Protein AF-A0A957LZ26-F1 (afdb_monomer_lite)

Structure (mmCIF, N/CA/C/O backbone):
data_AF-A0A957LZ26-F1
#
_entry.id   AF-A0A957LZ26-F1
#
loop_
_atom_site.group_PDB
_atom_site.id
_atom_site.type_symbol
_atom_site.label_atom_id
_atom_site.label_alt_id
_atom_site.label_comp_id
_atom_site.label_asym_id
_atom_site.label_entity_id
_atom_site.label_seq_id
_atom_site.pdbx_PDB_ins_code
_atom_site.Cartn_x
_atom_site.Cartn_y
_atom_site.Cartn_z
_atom_site.occupancy
_atom_site.B_iso_or_equiv
_atom_site.auth_seq_id
_atom_site.auth_comp_id
_atom_site.auth_asym_id
_atom_site.auth_atom_id
_atom_site.pdbx_PDB_model_num
ATOM 1 N N . MET A 1 1 ? 25.652 -15.491 -25.123 1.00 85.62 1 MET A N 1
ATOM 2 C CA . MET A 1 1 ? 26.045 -14.225 -25.764 1.00 85.62 1 MET A CA 1
ATOM 3 C C . MET A 1 1 ? 25.690 -13.088 -24.834 1.00 85.62 1 MET A C 1
ATOM 5 O O . MET A 1 1 ? 24.647 -13.139 -24.184 1.00 85.62 1 MET A O 1
ATOM 9 N N . ASN A 1 2 ? 26.565 -12.102 -24.743 1.00 88.50 2 ASN A N 1
ATOM 10 C CA . ASN A 1 2 ? 26.377 -10.947 -23.886 1.00 88.50 2 ASN A CA 1
ATOM 11 C C . ASN A 1 2 ? 25.848 -9.718 -24.652 1.00 88.50 2 ASN A C 1
ATOM 13 O O . ASN A 1 2 ? 25.716 -9.764 -25.874 1.00 88.50 2 AS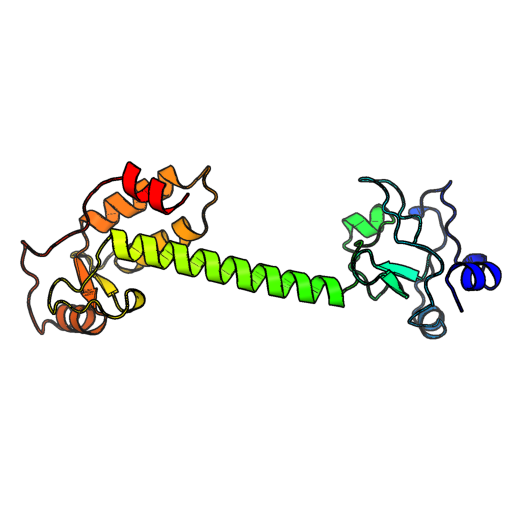N A O 1
ATOM 17 N N . LEU A 1 3 ? 25.498 -8.637 -23.946 1.00 85.69 3 LEU A N 1
ATOM 18 C CA . LEU A 1 3 ? 24.873 -7.463 -24.576 1.00 85.69 3 LEU A CA 1
ATOM 19 C C . LEU A 1 3 ? 25.764 -6.811 -25.649 1.00 85.69 3 LEU A C 1
ATOM 21 O O . LEU A 1 3 ? 25.259 -6.402 -26.690 1.00 85.69 3 LEU A O 1
ATOM 25 N N . ASP A 1 4 ? 27.077 -6.761 -25.429 1.00 86.56 4 ASP A N 1
ATOM 26 C CA . ASP A 1 4 ? 28.019 -6.118 -26.351 1.00 86.56 4 ASP A CA 1
ATOM 27 C C . ASP A 1 4 ? 28.290 -6.990 -27.587 1.00 86.56 4 ASP A C 1
ATOM 29 O O . ASP A 1 4 ? 28.345 -6.501 -28.714 1.00 86.56 4 ASP A O 1
ATOM 33 N N . GLU A 1 5 ? 28.423 -8.306 -27.406 1.00 89.12 5 GLU A N 1
ATOM 34 C CA . GLU A 1 5 ? 28.453 -9.289 -28.497 1.00 89.12 5 GLU A CA 1
ATOM 35 C C . GLU A 1 5 ? 27.186 -9.216 -29.349 1.00 89.12 5 GLU A C 1
ATOM 37 O O . GLU A 1 5 ? 27.273 -9.211 -30.575 1.00 89.12 5 GLU A O 1
ATOM 42 N N . PHE A 1 6 ? 26.027 -9.098 -28.701 1.00 89.62 6 PHE A N 1
ATOM 43 C CA . PHE A 1 6 ? 24.745 -8.978 -29.378 1.00 89.62 6 PHE A CA 1
ATOM 44 C C . PHE A 1 6 ? 24.668 -7.699 -30.214 1.00 89.62 6 PHE A C 1
ATOM 46 O O . PHE A 1 6 ? 24.280 -7.761 -31.374 1.00 89.62 6 PHE A O 1
ATOM 53 N N . ILE A 1 7 ? 25.107 -6.557 -29.674 1.00 87.62 7 ILE A N 1
ATOM 54 C CA . ILE A 1 7 ? 25.171 -5.291 -30.422 1.00 87.62 7 ILE A CA 1
ATOM 55 C C . ILE A 1 7 ? 26.136 -5.386 -31.611 1.00 87.62 7 ILE A C 1
ATOM 57 O O . ILE A 1 7 ? 25.845 -4.836 -32.668 1.00 87.62 7 ILE A O 1
ATOM 61 N N . ARG A 1 8 ? 27.272 -6.083 -31.476 1.00 88.75 8 ARG A N 1
ATOM 62 C CA . ARG A 1 8 ? 28.218 -6.265 -32.592 1.00 88.75 8 ARG A CA 1
ATOM 63 C C . ARG A 1 8 ? 27.629 -7.082 -33.740 1.00 88.75 8 ARG A C 1
ATOM 65 O O . ARG A 1 8 ? 27.913 -6.771 -34.891 1.00 88.75 8 ARG A O 1
ATOM 72 N N . LEU A 1 9 ? 26.840 -8.111 -33.433 1.00 88.38 9 LEU A N 1
ATOM 73 C CA . LEU A 1 9 ? 26.155 -8.928 -34.442 1.00 88.38 9 LEU A CA 1
ATOM 74 C C . LEU A 1 9 ? 24.908 -8.242 -35.012 1.00 88.38 9 LEU A C 1
ATOM 76 O O . LEU A 1 9 ? 24.557 -8.486 -36.162 1.00 88.38 9 LEU A O 1
ATOM 80 N N . HIS A 1 10 ? 24.276 -7.378 -34.217 1.00 86.94 10 HIS A N 1
ATOM 81 C CA . HIS A 1 10 ? 23.040 -6.674 -34.548 1.00 86.94 10 HIS A CA 1
ATOM 82 C C . HIS A 1 10 ? 23.183 -5.157 -34.342 1.00 86.94 10 HIS A C 1
ATOM 84 O O . HIS A 1 10 ? 22.553 -4.582 -33.440 1.00 86.94 10 HIS A O 1
ATOM 90 N N . PRO A 1 11 ? 24.023 -4.473 -35.141 1.00 86.88 11 PRO A N 1
ATOM 91 C CA . PRO A 1 11 ? 24.271 -3.038 -34.991 1.00 86.88 11 PRO A CA 1
ATOM 92 C C . PRO A 1 11 ? 22.999 -2.192 -35.164 1.00 86.88 11 PRO A C 1
ATOM 94 O O . PRO A 1 11 ? 22.876 -1.124 -34.565 1.00 86.88 11 PRO A O 1
ATOM 97 N N . GLU A 1 12 ? 22.005 -2.681 -35.904 1.00 84.12 12 GLU A N 1
ATOM 98 C CA . GLU A 1 12 ? 20.685 -2.065 -36.068 1.00 84.12 12 GLU A CA 1
ATOM 99 C C . GLU A 1 12 ? 19.860 -1.994 -34.768 1.00 84.12 12 GLU A C 1
ATOM 101 O O . GLU A 1 12 ? 18.891 -1.229 -34.683 1.00 84.12 12 GLU A O 1
ATOM 106 N N . LEU A 1 13 ? 20.232 -2.774 -33.745 1.00 85.81 13 LEU A N 1
ATOM 107 C CA . LEU A 1 13 ? 19.594 -2.806 -32.423 1.00 85.81 13 LEU A CA 1
ATOM 108 C C . LEU A 1 13 ? 20.263 -1.877 -31.407 1.00 85.81 13 LEU A C 1
ATOM 110 O O . LEU A 1 13 ? 19.716 -1.672 -30.314 1.00 85.81 13 LEU A O 1
ATOM 114 N N . ALA A 1 14 ? 21.417 -1.307 -31.753 1.00 84.88 14 ALA A N 1
ATOM 115 C CA . ALA A 1 14 ? 22.111 -0.341 -30.920 1.00 84.88 14 ALA A CA 1
ATOM 116 C C . ALA A 1 14 ? 21.268 0.931 -30.736 1.00 84.88 14 ALA A C 1
ATOM 118 O O . ALA A 1 14 ? 20.511 1.341 -31.622 1.00 84.88 14 ALA A O 1
ATOM 119 N N . PHE A 1 15 ? 21.407 1.574 -29.574 1.00 78.38 15 PHE A N 1
ATOM 120 C CA . PHE A 1 15 ? 20.891 2.927 -29.407 1.00 78.38 15 PHE A CA 1
ATOM 121 C C . PHE A 1 15 ? 21.898 3.950 -29.894 1.00 78.38 15 PHE A C 1
ATOM 123 O O . PHE A 1 15 ? 23.048 3.958 -29.462 1.00 78.38 15 PHE A O 1
ATOM 130 N N . ASP A 1 16 ? 21.416 4.877 -30.713 1.00 76.94 16 ASP A N 1
ATOM 131 C CA . ASP A 1 16 ? 22.088 6.153 -30.873 1.00 76.94 16 ASP A CA 1
ATOM 132 C C . ASP A 1 16 ? 21.724 7.038 -29.676 1.00 76.94 16 ASP A C 1
ATOM 134 O O . ASP A 1 16 ? 20.605 7.539 -29.573 1.00 76.94 16 ASP A O 1
ATOM 138 N N . PHE A 1 17 ? 22.649 7.202 -28.734 1.00 70.56 17 PHE A N 1
ATOM 139 C CA . PHE A 1 17 ? 22.437 8.066 -27.571 1.00 70.56 17 PHE A CA 1
ATOM 140 C C . PHE A 1 17 ? 22.576 9.564 -27.895 1.00 70.56 17 PHE A C 1
ATOM 142 O O . PHE A 1 17 ? 22.271 10.390 -27.034 1.00 70.56 17 PHE A O 1
ATOM 149 N N . SER A 1 18 ? 23.008 9.923 -29.110 1.00 72.00 18 SER A N 1
ATOM 150 C CA . SER A 1 18 ? 23.104 11.310 -29.581 1.00 72.00 18 SER A CA 1
ATOM 151 C C . SER A 1 18 ? 21.791 11.843 -30.175 1.00 72.00 18 SER A C 1
ATOM 153 O O . SER A 1 18 ? 21.604 13.057 -30.249 1.00 72.00 18 SER A O 1
ATOM 155 N N . ALA A 1 19 ? 20.840 10.959 -30.506 1.00 68.12 19 ALA A N 1
ATOM 156 C CA . ALA A 1 19 ? 19.527 11.306 -31.047 1.00 68.12 19 ALA A CA 1
ATOM 157 C C . ALA A 1 19 ? 18.372 10.773 -30.171 1.00 68.12 19 ALA A C 1
ATOM 159 O O . ALA A 1 19 ? 18.456 9.677 -29.610 1.00 68.12 19 ALA A O 1
ATOM 160 N N . PRO A 1 20 ? 17.229 11.478 -30.061 1.00 63.34 20 PRO A N 1
ATOM 161 C CA . PRO A 1 20 ? 16.079 10.962 -29.321 1.00 63.34 20 PRO A CA 1
ATOM 162 C C . PRO A 1 20 ? 15.530 9.685 -29.984 1.00 63.34 20 PRO A C 1
ATOM 164 O O . PRO A 1 20 ? 15.263 9.679 -31.180 1.00 63.34 20 PRO A O 1
ATOM 167 N N . ILE A 1 21 ? 15.261 8.609 -29.225 1.00 59.56 21 ILE A N 1
ATOM 168 C CA . ILE A 1 21 ? 14.692 7.356 -29.783 1.00 59.56 21 ILE A CA 1
ATOM 169 C C . ILE A 1 21 ? 13.281 7.516 -30.401 1.00 59.56 21 ILE A C 1
ATOM 171 O O . ILE A 1 21 ? 12.796 6.619 -31.082 1.00 59.56 21 ILE A O 1
ATOM 175 N N . SER A 1 22 ? 12.609 8.666 -30.258 1.00 59.12 22 SER A N 1
ATOM 176 C CA . SER A 1 22 ? 11.408 8.964 -31.064 1.00 59.12 22 SER A CA 1
ATOM 177 C C . SER A 1 22 ? 11.721 9.177 -32.549 1.00 59.12 22 SER A C 1
ATOM 179 O O . SER A 1 22 ? 10.849 8.960 -33.379 1.00 59.12 22 SER A O 1
ATOM 181 N N . ALA A 1 23 ? 12.946 9.594 -32.875 1.00 70.62 23 ALA A N 1
ATOM 182 C CA . ALA A 1 23 ? 13.444 9.761 -34.240 1.00 70.62 23 ALA A CA 1
ATOM 183 C C . ALA A 1 23 ? 14.159 8.502 -34.764 1.00 70.62 23 ALA A C 1
ATOM 185 O O . ALA A 1 23 ? 14.639 8.480 -35.892 1.00 70.62 23 ALA A O 1
ATOM 186 N N . GLN A 1 24 ? 14.250 7.456 -33.940 1.00 73.06 24 GLN A N 1
ATOM 187 C CA . GLN A 1 24 ? 14.948 6.222 -34.267 1.00 73.06 24 GLN A CA 1
ATOM 188 C C . GLN A 1 24 ? 13.943 5.135 -34.676 1.00 73.06 24 GLN A C 1
ATOM 190 O O . GLN A 1 24 ? 12.941 4.958 -33.977 1.00 73.06 24 GLN A O 1
ATOM 195 N N . PRO A 1 25 ? 14.191 4.378 -35.765 1.00 66.81 25 PRO A N 1
ATOM 196 C CA . PRO A 1 25 ? 13.315 3.286 -36.175 1.00 66.81 25 PRO A CA 1
ATOM 197 C C . PRO A 1 25 ? 13.221 2.247 -35.057 1.00 66.81 25 PRO A C 1
ATOM 199 O O . PRO A 1 25 ? 14.230 1.749 -34.556 1.00 66.81 25 PRO A O 1
ATOM 202 N N . ARG A 1 26 ? 11.994 1.956 -34.625 1.00 64.75 26 ARG A N 1
ATOM 203 C CA . ARG A 1 26 ? 11.731 1.012 -33.540 1.00 64.75 26 ARG A CA 1
ATOM 204 C C . ARG A 1 26 ? 11.318 -0.333 -34.115 1.00 64.75 26 ARG A C 1
ATOM 206 O O . ARG A 1 26 ? 10.467 -0.409 -34.996 1.00 64.75 26 ARG A O 1
ATOM 213 N N . LEU A 1 27 ? 11.893 -1.389 -33.561 1.00 63.19 27 LEU A N 1
ATOM 214 C CA . LEU A 1 27 ? 11.496 -2.755 -33.860 1.00 63.19 27 LEU A CA 1
ATOM 215 C C . LEU A 1 27 ? 10.314 -3.134 -32.980 1.00 63.19 27 LEU A C 1
ATOM 217 O O . LEU A 1 27 ? 10.458 -3.364 -31.780 1.00 63.19 27 LEU A O 1
ATOM 221 N N . TYR A 1 28 ? 9.137 -3.138 -33.596 1.00 61.91 28 TYR A N 1
ATOM 222 C CA . TYR A 1 28 ? 7.880 -3.503 -32.948 1.00 61.91 28 TYR A CA 1
ATOM 223 C C . TYR A 1 28 ? 7.191 -4.706 -33.571 1.00 61.91 28 TYR A C 1
ATOM 225 O O . TYR A 1 28 ? 6.184 -5.158 -33.029 1.00 61.91 28 TYR A O 1
ATOM 233 N N . ALA A 1 29 ? 7.695 -5.221 -34.693 1.00 72.44 29 ALA A N 1
ATOM 234 C CA . ALA A 1 29 ? 7.101 -6.399 -35.295 1.00 72.44 29 ALA A CA 1
ATOM 235 C C . ALA A 1 29 ? 7.329 -7.599 -34.367 1.00 72.44 29 ALA A C 1
ATOM 237 O O . ALA A 1 29 ? 8.466 -7.943 -34.038 1.00 72.44 29 ALA A O 1
ATOM 238 N N . MET A 1 30 ? 6.235 -8.228 -33.939 1.00 69.62 30 MET A N 1
ATOM 239 C CA . MET A 1 30 ? 6.265 -9.371 -33.023 1.00 69.62 30 MET A CA 1
ATOM 240 C C . MET A 1 30 ? 7.096 -10.532 -33.575 1.00 69.62 30 MET A C 1
ATOM 242 O O . MET A 1 30 ? 7.802 -11.190 -32.820 1.00 69.62 30 MET A O 1
ATOM 246 N N . GLU A 1 31 ? 7.069 -10.733 -34.892 1.00 77.31 31 GLU A N 1
ATOM 247 C CA . GLU A 1 31 ? 7.862 -11.742 -35.604 1.00 77.31 31 GLU A CA 1
ATOM 248 C C . GLU A 1 31 ? 9.368 -11.516 -35.423 1.00 77.31 31 GLU A C 1
ATOM 250 O O . GLU A 1 31 ? 10.111 -12.440 -35.099 1.00 77.31 31 GLU A O 1
ATOM 255 N N . GLN A 1 32 ? 9.812 -10.261 -35.542 1.00 77.38 32 GLN A N 1
ATOM 256 C CA . GLN A 1 32 ? 11.214 -9.888 -35.356 1.00 77.38 32 GLN A CA 1
ATOM 257 C C . GLN A 1 32 ? 11.637 -10.021 -33.888 1.00 77.38 32 GLN A C 1
ATOM 259 O O . GLN A 1 32 ? 12.742 -10.471 -33.610 1.00 77.38 32 GLN A O 1
ATOM 264 N N . LEU A 1 33 ? 10.758 -9.682 -32.938 1.00 79.12 33 LEU A N 1
ATOM 265 C CA . LEU A 1 33 ? 11.023 -9.852 -31.503 1.00 79.12 33 LEU A CA 1
ATOM 266 C C . LEU A 1 33 ? 11.054 -11.326 -31.073 1.00 79.12 33 LEU A C 1
ATOM 268 O O . LEU A 1 33 ? 11.814 -11.678 -30.170 1.00 79.12 33 LEU A O 1
ATOM 272 N N . GLY A 1 34 ? 10.245 -12.176 -31.710 1.00 83.12 34 GLY A N 1
ATOM 273 C CA . GLY A 1 34 ? 10.166 -13.611 -31.433 1.00 83.12 34 GLY A CA 1
ATOM 274 C C . GLY A 1 34 ? 11.427 -14.381 -31.824 1.00 83.12 34 GLY A C 1
ATOM 275 O O . GLY A 1 34 ? 11.751 -15.371 -31.175 1.00 83.12 34 GLY A O 1
ATOM 276 N N . ALA A 1 35 ? 12.168 -13.903 -32.826 1.00 86.12 35 ALA A N 1
ATOM 277 C CA . ALA A 1 35 ? 13.445 -14.487 -33.238 1.00 86.12 35 ALA A CA 1
ATOM 278 C C . ALA A 1 35 ? 14.618 -14.126 -32.305 1.00 86.12 35 ALA A C 1
ATOM 280 O O . ALA A 1 35 ? 15.672 -14.759 -32.364 1.00 86.12 35 ALA A O 1
ATOM 281 N N . LEU A 1 36 ? 14.460 -13.106 -31.453 1.00 87.75 36 LEU A N 1
ATOM 282 C CA . LEU A 1 36 ? 15.512 -12.669 -30.539 1.00 87.75 36 LEU A CA 1
ATOM 283 C C . LEU A 1 36 ? 15.560 -13.540 -29.275 1.00 87.75 36 LEU A C 1
ATOM 285 O O . LEU A 1 36 ? 14.508 -13.935 -28.758 1.00 87.75 36 LEU A O 1
ATOM 289 N N . PRO A 1 37 ? 16.762 -13.778 -28.713 1.00 90.94 37 PRO A N 1
ATOM 290 C CA . PRO A 1 37 ? 16.885 -14.422 -27.414 1.00 90.94 37 PRO A CA 1
ATOM 291 C C . PRO A 1 37 ? 16.116 -13.633 -26.350 1.00 90.94 37 PRO A C 1
ATOM 293 O O . PRO A 1 37 ? 15.973 -12.417 -26.422 1.00 90.94 37 PRO A O 1
ATOM 296 N N . THR A 1 38 ? 15.592 -14.344 -25.356 1.00 92.19 38 THR A N 1
ATOM 297 C CA . THR A 1 38 ? 14.828 -13.727 -24.261 1.00 92.19 38 THR A CA 1
ATOM 298 C C . THR A 1 38 ? 15.741 -13.142 -23.180 1.00 92.19 38 THR A C 1
ATOM 300 O O . THR A 1 38 ? 15.435 -12.108 -22.582 1.00 92.19 38 THR A O 1
ATOM 303 N N . GLU A 1 39 ? 16.872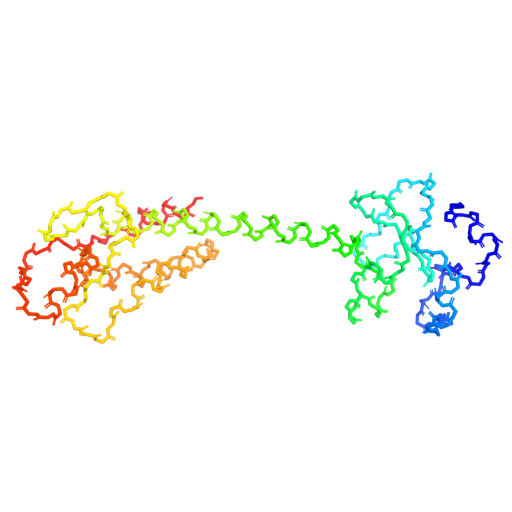 -13.800 -22.937 1.00 93.81 39 GLU A N 1
ATOM 304 C CA . GLU A 1 39 ? 17.832 -13.454 -21.897 1.00 93.81 39 GLU A CA 1
ATOM 305 C C . GLU A 1 39 ? 19.259 -13.553 -22.448 1.00 93.81 39 GLU A C 1
ATOM 307 O O . GLU A 1 39 ? 19.578 -14.443 -23.241 1.00 93.81 39 GLU A O 1
ATOM 312 N N . LEU A 1 40 ? 20.110 -12.617 -22.030 1.00 92.31 40 LEU A N 1
ATOM 313 C CA . LEU A 1 40 ? 21.520 -12.519 -22.393 1.00 92.31 40 LEU A CA 1
ATOM 314 C C . LEU A 1 40 ? 22.395 -12.499 -21.136 1.00 92.31 40 LEU A C 1
ATOM 316 O O . LEU A 1 40 ? 21.959 -12.142 -20.039 1.00 92.31 40 LEU A O 1
ATOM 320 N N . THR A 1 41 ? 23.674 -12.826 -21.309 1.00 88.81 41 THR A N 1
ATOM 321 C CA . THR A 1 41 ? 24.653 -12.783 -20.216 1.00 88.81 41 THR A CA 1
ATOM 322 C C . THR A 1 41 ? 25.085 -11.332 -19.940 1.00 88.81 41 THR A C 1
ATOM 324 O O . THR A 1 41 ? 25.440 -10.615 -20.878 1.00 88.81 41 THR A O 1
ATOM 327 N N . PRO A 1 42 ? 25.085 -10.853 -18.685 1.00 85.69 42 PRO A N 1
ATOM 328 C CA . PRO A 1 42 ? 25.585 -9.516 -18.365 1.00 85.69 42 PRO A CA 1
ATOM 329 C C . PRO A 1 42 ? 27.116 -9.440 -18.477 1.00 85.69 42 PRO A C 1
ATOM 331 O O . PRO A 1 42 ? 27.813 -10.331 -18.002 1.00 85.69 42 PRO A O 1
ATOM 334 N N . VAL A 1 43 ? 27.640 -8.352 -19.056 1.00 78.25 43 VAL A N 1
ATOM 335 C CA . VAL A 1 43 ? 29.096 -8.072 -19.125 1.00 78.25 43 VAL A CA 1
ATOM 336 C C . VAL A 1 43 ? 29.553 -7.158 -17.991 1.00 78.25 43 VAL A C 1
ATOM 338 O O . VAL A 1 43 ? 30.647 -7.310 -17.458 1.00 78.25 43 VAL A O 1
ATOM 341 N N . TYR A 1 44 ? 28.717 -6.190 -17.614 1.00 75.62 44 TYR A N 1
ATOM 342 C CA . TYR A 1 44 ? 2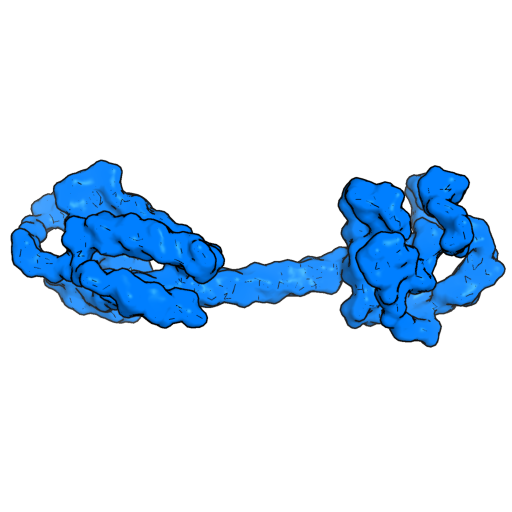9.058 -5.142 -16.656 1.00 75.62 44 TYR A CA 1
ATOM 343 C C . TYR A 1 44 ? 27.900 -4.845 -15.697 1.00 75.62 44 TYR A C 1
ATOM 345 O O . TYR A 1 44 ? 26.753 -5.250 -15.904 1.00 75.62 44 TYR A O 1
ATOM 353 N N . ALA A 1 45 ? 28.215 -4.151 -14.603 1.00 78.94 45 ALA A N 1
ATOM 354 C CA . ALA A 1 45 ? 27.243 -3.780 -13.584 1.00 78.94 45 ALA A CA 1
ATOM 355 C C . ALA A 1 45 ? 26.211 -2.763 -14.101 1.00 78.94 45 ALA A C 1
ATOM 357 O O . ALA A 1 45 ? 26.522 -1.892 -14.916 1.00 78.94 45 ALA A O 1
ATOM 358 N N . TYR A 1 46 ? 24.997 -2.836 -13.548 1.00 82.44 46 TYR A N 1
ATOM 359 C CA . TYR A 1 46 ? 23.921 -1.893 -13.848 1.00 82.44 46 TYR A CA 1
ATOM 360 C C . TYR A 1 46 ? 24.334 -0.426 -13.606 1.00 82.44 46 TYR A C 1
ATOM 362 O O . TYR A 1 46 ? 24.747 -0.089 -12.494 1.00 82.44 46 TYR A O 1
ATOM 370 N N . ARG A 1 47 ? 24.160 0.453 -14.606 1.00 78.81 47 ARG A N 1
ATOM 371 C CA . ARG A 1 47 ? 24.391 1.906 -14.511 1.00 78.81 47 ARG A CA 1
ATOM 372 C C . ARG A 1 47 ? 23.105 2.670 -14.823 1.00 78.81 47 ARG A C 1
ATOM 374 O O . ARG A 1 47 ? 22.649 2.701 -15.960 1.00 78.81 47 ARG A O 1
ATOM 381 N N . SER A 1 48 ? 22.528 3.326 -13.819 1.00 71.94 48 SER A N 1
ATOM 382 C CA . SER A 1 48 ? 21.360 4.190 -14.020 1.00 71.94 48 SER A CA 1
ATOM 383 C C . SER A 1 48 ? 21.748 5.572 -14.536 1.00 71.94 48 SER A C 1
ATOM 385 O O . SER A 1 48 ? 22.650 6.206 -13.987 1.00 71.94 48 SER A O 1
ATOM 387 N N . GLY A 1 49 ? 20.976 6.094 -15.488 1.00 63.41 49 GLY A N 1
ATOM 388 C CA . GLY A 1 49 ? 20.904 7.532 -15.737 1.00 63.41 49 GLY A CA 1
ATOM 389 C C . GLY A 1 49 ? 20.085 8.235 -14.646 1.00 63.41 49 GLY A C 1
ATOM 390 O O . GLY A 1 49 ? 19.126 7.669 -14.118 1.00 63.41 49 GLY A O 1
ATOM 391 N N . SER A 1 50 ? 20.442 9.473 -14.289 1.00 61.28 50 SER A N 1
ATOM 392 C CA . SER A 1 50 ? 19.576 10.331 -13.465 1.00 61.28 50 SER A CA 1
ATOM 393 C C . SER A 1 50 ? 18.239 10.616 -14.172 1.00 61.28 50 SER A C 1
ATOM 395 O O . SER A 1 50 ? 18.053 10.260 -15.335 1.00 61.28 50 SER A O 1
ATOM 397 N N . ARG A 1 51 ? 17.263 11.234 -13.484 1.00 60.88 51 ARG A N 1
ATOM 398 C CA . ARG A 1 51 ? 15.939 11.525 -14.074 1.00 60.88 51 ARG A CA 1
ATOM 399 C C . ARG A 1 51 ? 16.085 12.210 -15.440 1.00 60.88 51 ARG A C 1
ATOM 401 O O . ARG A 1 51 ? 16.622 13.307 -15.525 1.00 60.88 51 ARG A O 1
ATOM 408 N N . GLY A 1 52 ? 15.572 11.563 -16.487 1.00 60.16 52 GLY A N 1
ATOM 409 C CA . GLY A 1 52 ? 15.617 12.071 -17.862 1.00 60.16 52 GLY A CA 1
ATOM 410 C C . GLY A 1 52 ? 16.894 11.740 -18.640 1.00 60.16 52 GLY A C 1
ATOM 411 O O . GLY A 1 52 ? 16.948 12.050 -19.824 1.00 60.16 52 GLY A O 1
ATOM 412 N N . ARG A 1 53 ? 17.891 11.091 -18.024 1.00 67.31 53 ARG A N 1
ATOM 413 C CA . ARG A 1 53 ? 19.062 10.571 -18.736 1.00 67.31 53 ARG A CA 1
ATOM 414 C C . ARG A 1 53 ? 18.789 9.172 -19.298 1.00 67.31 53 ARG A C 1
ATOM 416 O O . ARG A 1 53 ? 18.095 8.389 -18.643 1.00 67.31 53 ARG A O 1
ATOM 423 N N . PRO A 1 54 ? 19.357 8.842 -20.469 1.00 66.56 54 PRO A N 1
ATOM 424 C CA . PRO A 1 54 ? 19.284 7.497 -21.021 1.00 66.56 54 PRO A CA 1
ATOM 425 C C . PRO A 1 54 ? 19.860 6.454 -20.058 1.00 66.56 54 PRO A C 1
ATOM 427 O O . PRO A 1 54 ? 20.865 6.696 -19.385 1.00 66.56 54 PRO A O 1
ATOM 430 N N . ASN A 1 55 ? 19.219 5.287 -20.001 1.00 77.56 55 ASN A N 1
ATOM 431 C CA . ASN A 1 55 ? 19.802 4.111 -19.370 1.00 77.56 55 ASN A CA 1
ATOM 432 C C . ASN A 1 55 ? 20.865 3.550 -20.321 1.00 77.56 55 ASN A C 1
ATOM 434 O O . ASN A 1 55 ? 20.529 3.102 -21.414 1.00 77.56 55 ASN A O 1
ATOM 438 N N . LEU A 1 56 ? 22.134 3.594 -19.913 1.00 76.19 56 LEU A N 1
ATOM 439 C CA . LEU A 1 56 ? 23.248 3.118 -20.739 1.00 76.19 56 LEU A CA 1
ATOM 440 C C . LEU A 1 56 ? 23.250 1.591 -20.892 1.00 76.19 56 LEU A C 1
ATOM 442 O O . LEU A 1 56 ? 23.889 1.067 -21.794 1.00 76.19 56 LEU A O 1
ATOM 446 N N . ASN A 1 57 ? 22.494 0.882 -20.051 1.00 84.50 57 ASN A N 1
ATOM 447 C CA . ASN A 1 57 ? 22.417 -0.574 -20.034 1.00 84.50 57 ASN A CA 1
ATOM 448 C C . ASN A 1 57 ? 21.135 -1.056 -20.729 1.00 84.50 57 ASN A C 1
ATOM 450 O O . ASN A 1 57 ? 20.474 -1.991 -20.270 1.00 84.50 57 ASN A O 1
ATOM 454 N N . GLN A 1 58 ? 20.744 -0.356 -21.791 1.00 86.56 58 GLN A N 1
ATOM 455 C CA . GLN A 1 58 ? 19.534 -0.587 -22.566 1.00 86.56 58 GLN A CA 1
ATOM 456 C C . GLN A 1 58 ? 19.865 -0.499 -24.062 1.00 86.56 58 GLN A C 1
ATOM 458 O O . GLN A 1 58 ? 20.642 0.350 -24.487 1.00 86.56 58 GLN A O 1
ATOM 463 N N . THR A 1 59 ? 19.237 -1.358 -24.856 1.00 87.50 59 THR A N 1
ATOM 464 C CA . THR A 1 59 ? 19.230 -1.387 -26.323 1.00 87.50 59 THR A CA 1
ATOM 465 C C . THR A 1 59 ? 17.787 -1.374 -26.827 1.00 87.50 59 THR A C 1
ATOM 467 O O . THR A 1 59 ? 16.829 -1.410 -26.040 1.00 87.50 59 THR A O 1
ATOM 470 N N . ARG A 1 60 ? 17.589 -1.320 -28.150 1.00 83.75 60 ARG A N 1
ATOM 471 C CA . ARG A 1 60 ? 16.242 -1.306 -28.747 1.00 83.75 60 ARG A CA 1
ATOM 472 C C . ARG A 1 60 ? 15.401 -2.519 -28.355 1.00 83.75 60 ARG A C 1
ATOM 474 O O . ARG A 1 60 ? 14.181 -2.392 -28.257 1.00 83.75 60 ARG A O 1
ATOM 481 N N . SER A 1 61 ? 16.040 -3.653 -28.074 1.00 86.50 61 SER A N 1
ATOM 482 C CA . SER A 1 61 ? 15.372 -4.913 -27.748 1.00 86.50 61 SER A CA 1
ATOM 483 C C . SER A 1 61 ? 15.636 -5.433 -26.336 1.00 86.50 61 SER A C 1
ATOM 485 O O . SER A 1 61 ? 14.803 -6.192 -25.861 1.00 86.50 61 SER A O 1
ATOM 487 N N . HIS A 1 62 ? 16.715 -5.037 -25.651 1.00 91.75 62 HIS A N 1
ATOM 488 C CA . HIS A 1 62 ? 17.098 -5.589 -24.343 1.00 91.75 62 HIS A CA 1
ATOM 489 C C . HIS A 1 62 ? 17.480 -4.517 -23.316 1.00 91.75 62 HIS A C 1
ATOM 491 O O . HIS A 1 62 ? 17.912 -3.425 -23.669 1.00 91.75 62 HIS A O 1
ATOM 497 N N . ALA A 1 63 ? 17.382 -4.841 -22.029 1.00 91.50 63 ALA A N 1
ATOM 498 C CA . ALA A 1 63 ? 17.821 -3.988 -20.932 1.00 91.50 63 ALA A CA 1
ATOM 499 C C . ALA A 1 63 ? 18.328 -4.808 -19.744 1.00 91.50 63 ALA A C 1
ATOM 501 O O . ALA A 1 63 ? 17.889 -5.934 -19.506 1.00 91.50 63 ALA A O 1
ATOM 502 N N . GLN A 1 64 ? 19.232 -4.227 -18.956 1.00 92.88 64 GLN A N 1
ATOM 503 C CA . GLN A 1 64 ? 19.705 -4.836 -17.718 1.00 92.88 64 GLN A CA 1
ATOM 504 C C . GLN A 1 64 ? 18.864 -4.400 -16.513 1.00 92.88 64 GLN A C 1
ATOM 506 O O . GLN A 1 64 ? 18.678 -3.208 -16.265 1.00 92.88 64 GLN A O 1
ATOM 511 N N . CYS A 1 65 ? 18.412 -5.363 -15.709 1.00 92.19 65 CYS A N 1
ATOM 512 C CA . CYS A 1 65 ? 17.679 -5.101 -14.473 1.00 92.19 65 CYS A CA 1
ATOM 513 C C . CYS A 1 65 ? 18.594 -4.557 -13.363 1.00 92.19 65 CYS A C 1
ATOM 515 O O . CYS A 1 65 ? 19.615 -5.152 -13.018 1.00 92.19 65 CYS A O 1
ATOM 517 N N . ALA A 1 66 ? 18.177 -3.470 -12.716 1.00 91.25 66 ALA A N 1
ATOM 518 C CA . ALA A 1 66 ? 18.880 -2.842 -11.602 1.00 91.25 66 ALA A CA 1
ATOM 519 C C . ALA A 1 66 ? 18.955 -3.720 -10.346 1.00 91.25 66 ALA A C 1
ATOM 521 O O . ALA A 1 66 ? 19.898 -3.569 -9.569 1.00 91.25 66 ALA A O 1
ATOM 522 N N . THR A 1 67 ? 17.994 -4.629 -10.151 1.00 92.00 67 THR A N 1
ATOM 523 C CA . THR A 1 67 ? 17.941 -5.537 -8.994 1.00 92.00 67 THR A CA 1
ATOM 524 C C . THR A 1 67 ? 18.712 -6.822 -9.270 1.00 92.00 67 THR A C 1
ATOM 526 O O . THR A 1 67 ? 19.781 -7.017 -8.704 1.00 92.00 67 THR A O 1
ATOM 529 N N . CYS A 1 68 ? 18.207 -7.675 -10.168 1.00 93.25 68 CYS A N 1
ATOM 530 C CA . CYS A 1 68 ? 18.767 -9.010 -10.399 1.00 93.25 68 CYS A CA 1
ATOM 531 C C . CYS A 1 68 ? 19.940 -9.044 -11.387 1.00 93.25 68 CYS A C 1
ATOM 533 O O . CYS A 1 68 ? 20.502 -10.107 -11.613 1.00 93.25 68 CYS A O 1
ATOM 535 N N . LYS A 1 69 ? 20.305 -7.908 -11.998 1.00 92.50 69 LYS A N 1
ATOM 536 C CA . LYS A 1 69 ? 21.436 -7.754 -12.936 1.00 92.50 69 LYS A CA 1
ATOM 537 C C . LYS A 1 69 ? 21.357 -8.568 -14.237 1.00 92.50 69 LYS A C 1
ATOM 539 O O . LYS A 1 69 ? 22.246 -8.412 -15.073 1.00 92.50 69 LYS A O 1
ATOM 544 N N . ARG A 1 70 ? 20.291 -9.351 -14.450 1.00 92.69 70 ARG A N 1
ATOM 545 C CA . ARG A 1 70 ? 19.994 -10.048 -15.715 1.00 92.69 70 ARG A CA 1
ATOM 546 C C . ARG A 1 70 ? 19.771 -9.059 -16.858 1.00 92.69 70 ARG A C 1
ATOM 548 O O . ARG A 1 70 ? 19.187 -7.994 -16.637 1.00 92.69 70 ARG A O 1
ATOM 555 N N . VAL A 1 71 ? 20.217 -9.424 -18.059 1.00 94.25 71 VAL A N 1
ATOM 556 C CA . VAL A 1 71 ? 19.938 -8.694 -19.303 1.00 94.25 71 VAL A CA 1
ATOM 557 C C . VAL A 1 71 ? 18.783 -9.400 -19.997 1.00 94.25 71 VAL A C 1
ATOM 559 O O . VAL A 1 71 ? 18.938 -10.518 -20.473 1.00 94.25 71 VAL A O 1
ATOM 562 N N . LEU A 1 72 ? 17.619 -8.762 -20.021 1.00 94.31 72 LEU A N 1
ATOM 563 C CA . LEU A 1 72 ? 16.380 -9.354 -20.518 1.00 94.31 72 LEU A CA 1
ATOM 564 C C . LEU A 1 72 ? 15.847 -8.542 -21.688 1.00 94.31 72 LEU A C 1
ATOM 566 O O . LEU A 1 72 ? 16.128 -7.347 -21.804 1.00 94.31 72 LEU A O 1
ATOM 570 N N . ARG A 1 73 ? 15.043 -9.179 -22.533 1.00 92.88 73 ARG A N 1
ATOM 571 C CA . ARG A 1 73 ? 14.301 -8.479 -23.577 1.00 92.88 73 ARG A CA 1
ATOM 572 C C . ARG A 1 73 ? 13.345 -7.442 -22.959 1.00 92.88 73 ARG A C 1
ATOM 574 O O . ARG A 1 73 ? 12.872 -7.580 -21.830 1.00 92.88 73 ARG A O 1
ATOM 581 N N . ASN A 1 74 ? 13.101 -6.349 -23.675 1.00 89.69 74 ASN A N 1
ATOM 582 C CA . ASN A 1 74 ? 12.423 -5.151 -23.169 1.00 89.69 74 ASN A CA 1
ATOM 583 C C . ASN A 1 74 ? 10.967 -5.391 -22.718 1.00 89.69 74 ASN A C 1
ATOM 585 O O . ASN A 1 74 ? 10.441 -4.612 -21.924 1.00 89.69 74 ASN A O 1
ATOM 589 N N . ASP A 1 75 ? 10.322 -6.461 -23.182 1.00 90.06 75 ASP A N 1
ATOM 590 C CA . ASP A 1 75 ? 8.996 -6.924 -22.753 1.00 90.06 75 ASP A CA 1
ATOM 591 C C . ASP A 1 75 ? 8.972 -7.467 -21.315 1.00 90.06 75 ASP A C 1
ATOM 593 O O . ASP A 1 75 ? 7.920 -7.468 -20.679 1.00 90.06 75 ASP A O 1
ATOM 597 N N . PHE A 1 76 ? 10.129 -7.817 -20.746 1.00 94.25 76 PHE A N 1
ATOM 598 C CA . PHE A 1 76 ? 10.273 -8.180 -19.333 1.00 94.25 76 PHE A CA 1
ATOM 599 C C . PHE A 1 76 ? 10.386 -6.967 -18.401 1.00 94.25 76 PHE A C 1
ATOM 601 O O . PHE A 1 76 ? 10.704 -7.129 -17.221 1.00 94.25 76 PHE A O 1
ATOM 608 N N . PHE A 1 77 ? 10.113 -5.751 -18.883 1.00 92.62 77 PHE A N 1
ATOM 609 C CA . PHE A 1 77 ? 10.152 -4.516 -18.100 1.00 92.62 77 PHE A CA 1
ATOM 610 C C . PHE A 1 77 ? 8.857 -3.714 -18.237 1.00 92.62 77 PHE A C 1
ATOM 612 O O . PHE A 1 77 ? 8.211 -3.687 -19.283 1.00 92.62 77 PHE A O 1
ATOM 619 N N . TYR A 1 78 ? 8.497 -2.975 -17.183 1.00 89.75 78 TYR A N 1
ATOM 620 C CA . TYR A 1 78 ? 7.403 -2.011 -17.279 1.00 89.75 78 TYR A CA 1
ATOM 621 C C . TYR A 1 78 ? 7.788 -0.834 -18.183 1.00 89.75 78 TYR A C 1
ATOM 623 O O . TYR A 1 78 ? 8.844 -0.217 -18.036 1.00 89.75 78 TYR A O 1
ATOM 631 N N . ALA A 1 79 ? 6.874 -0.471 -19.080 1.00 84.56 79 ALA A N 1
ATOM 632 C CA . ALA A 1 79 ? 7.041 0.644 -20.003 1.00 84.56 79 ALA A CA 1
ATOM 633 C C . ALA A 1 79 ? 5.741 1.467 -20.088 1.00 84.56 79 ALA A C 1
ATOM 635 O O . ALA A 1 79 ? 5.029 1.408 -21.097 1.00 84.56 79 ALA A O 1
ATOM 636 N N . PRO A 1 80 ? 5.374 2.221 -19.033 1.00 82.31 80 PRO A N 1
ATOM 637 C CA . PRO A 1 80 ? 4.222 3.112 -19.092 1.00 82.31 80 PRO A CA 1
ATOM 638 C C . PRO A 1 80 ? 4.407 4.166 -20.200 1.00 82.31 80 PRO A C 1
ATOM 640 O O . PRO A 1 80 ? 5.547 4.500 -20.550 1.00 82.31 80 PRO A O 1
ATOM 643 N N . PRO A 1 81 ? 3.317 4.745 -20.740 1.00 81.50 81 PRO A N 1
ATOM 644 C CA . PRO A 1 81 ? 3.390 5.712 -21.840 1.00 81.50 81 PRO A CA 1
ATOM 645 C C . PRO A 1 81 ? 4.358 6.880 -21.588 1.00 81.50 81 PRO A C 1
ATOM 647 O O . PRO A 1 81 ? 5.059 7.312 -22.500 1.00 81.50 81 PRO A O 1
ATOM 650 N N . SER A 1 82 ? 4.456 7.356 -20.343 1.00 80.00 82 SER A N 1
ATOM 651 C CA . SER A 1 82 ? 5.375 8.428 -19.937 1.00 80.00 82 SER A CA 1
ATOM 652 C C . SER A 1 82 ? 6.854 8.060 -20.107 1.00 80.00 82 SER A C 1
ATOM 654 O O . SER A 1 82 ? 7.647 8.895 -20.543 1.00 80.00 82 SER A O 1
ATOM 656 N N . LEU A 1 83 ? 7.224 6.813 -19.807 1.00 78.62 83 LEU A N 1
ATOM 657 C CA . LEU A 1 83 ? 8.587 6.306 -19.965 1.00 78.62 83 LEU A CA 1
ATOM 658 C C . LEU A 1 83 ? 8.885 5.945 -21.425 1.00 78.62 83 LEU A C 1
ATOM 660 O O . LEU A 1 83 ? 9.954 6.285 -21.923 1.00 78.62 83 LEU A O 1
ATOM 664 N N . LYS A 1 84 ? 7.901 5.404 -22.159 1.00 73.56 84 LYS A N 1
ATOM 665 C CA . LYS A 1 84 ? 8.004 5.147 -23.609 1.00 73.56 84 LYS A CA 1
ATOM 666 C C . LYS A 1 84 ? 8.298 6.411 -24.427 1.00 73.56 84 LYS A C 1
ATOM 668 O O . LYS A 1 84 ? 9.031 6.327 -25.413 1.00 73.56 84 LYS A O 1
ATOM 673 N N . ARG A 1 85 ? 7.746 7.567 -24.024 1.00 70.38 85 ARG A N 1
ATOM 674 C CA . ARG A 1 85 ? 8.031 8.890 -24.624 1.00 70.38 85 ARG A CA 1
ATOM 675 C C . ARG A 1 85 ? 9.454 9.366 -24.342 1.00 70.38 85 ARG A C 1
ATOM 677 O O . ARG A 1 85 ? 10.065 10.015 -25.179 1.00 70.38 85 ARG A O 1
ATOM 684 N N . ARG A 1 86 ? 9.962 9.047 -23.152 1.00 69.94 86 ARG A N 1
ATOM 685 C CA . ARG A 1 86 ? 11.299 9.424 -22.681 1.00 69.94 86 ARG A CA 1
ATOM 686 C C . ARG A 1 86 ? 12.336 8.361 -22.915 1.00 69.94 86 ARG A C 1
ATOM 688 O O . ARG A 1 86 ? 13.455 8.546 -22.455 1.00 69.94 86 ARG A O 1
ATOM 695 N N . ASN A 1 87 ? 12.001 7.304 -23.653 1.00 71.12 87 ASN A N 1
ATOM 696 C CA . ASN A 1 87 ? 13.014 6.384 -24.126 1.00 71.12 87 ASN A CA 1
ATOM 697 C C . ASN A 1 87 ? 13.706 5.608 -22.994 1.00 71.12 87 ASN A C 1
ATOM 699 O O . ASN A 1 87 ? 14.830 5.142 -23.125 1.00 71.12 87 ASN A O 1
ATOM 703 N N . VAL A 1 88 ? 12.985 5.454 -21.884 1.00 78.69 88 VAL A N 1
ATOM 704 C CA . VAL A 1 88 ? 13.440 4.793 -20.667 1.00 78.69 88 VAL A CA 1
ATOM 705 C C . VAL A 1 88 ? 12.525 3.605 -20.403 1.00 78.69 88 VAL A C 1
ATOM 707 O O . VAL A 1 88 ? 11.313 3.691 -20.598 1.00 78.69 88 VAL A O 1
ATOM 710 N N . LEU A 1 89 ? 13.096 2.495 -19.955 1.00 84.31 89 LEU A N 1
ATOM 711 C CA . LEU A 1 89 ? 12.338 1.416 -19.331 1.00 84.31 89 LEU A CA 1
ATOM 712 C C . LEU A 1 89 ? 12.392 1.549 -17.821 1.00 84.31 89 LEU A C 1
ATOM 714 O O . LEU A 1 89 ? 13.296 2.168 -17.255 1.00 84.31 89 LEU A O 1
ATOM 718 N N . PHE A 1 90 ? 11.409 0.961 -17.151 1.00 87.62 90 PHE A N 1
ATOM 719 C CA . PHE A 1 90 ? 11.500 0.830 -15.712 1.00 87.62 90 PHE A CA 1
ATOM 720 C C . PHE A 1 90 ? 12.794 0.081 -15.350 1.00 87.62 90 PHE A C 1
ATOM 722 O O . PHE A 1 90 ? 13.120 -0.908 -16.003 1.00 87.62 90 PHE A O 1
ATOM 729 N N . PRO A 1 91 ? 13.548 0.520 -14.328 1.00 89.50 91 PRO A N 1
ATOM 730 C CA . PRO A 1 91 ? 14.875 -0.031 -14.055 1.00 89.50 91 PRO A CA 1
ATOM 731 C C . PRO A 1 91 ? 14.841 -1.470 -13.525 1.00 89.50 91 PRO A C 1
ATOM 733 O O . PRO A 1 91 ? 15.879 -2.114 -13.431 1.00 89.50 91 PRO A O 1
ATOM 736 N N . HIS A 1 92 ? 13.670 -1.991 -13.163 1.00 91.81 92 HIS A N 1
ATOM 737 C CA . HIS A 1 92 ? 13.503 -3.340 -12.631 1.00 91.81 92 HIS A CA 1
ATOM 738 C C . HIS A 1 92 ? 12.649 -4.174 -13.583 1.00 91.81 92 HIS A C 1
ATOM 740 O O . HIS A 1 92 ? 11.663 -3.670 -14.127 1.00 91.81 92 HIS A O 1
ATOM 746 N N . CYS A 1 93 ? 12.990 -5.453 -13.746 1.00 94.75 93 CYS A N 1
ATOM 747 C CA . CYS A 1 93 ? 12.156 -6.373 -14.513 1.00 94.75 93 CYS A CA 1
ATOM 748 C C . CYS A 1 93 ? 10.793 -6.595 -13.831 1.00 94.75 93 CYS A C 1
ATOM 750 O O . CYS A 1 93 ? 10.604 -6.256 -12.654 1.00 94.75 93 CYS A O 1
ATOM 752 N N . LEU A 1 94 ? 9.836 -7.155 -14.573 1.00 95.50 94 LEU A N 1
ATOM 753 C CA . LEU A 1 94 ? 8.481 -7.450 -14.101 1.00 95.50 94 LEU A CA 1
ATOM 754 C C . LEU A 1 94 ? 8.508 -8.300 -12.828 1.00 95.50 94 LEU A C 1
ATOM 756 O O . LEU A 1 94 ? 7.860 -7.937 -11.852 1.00 95.50 94 LEU A O 1
ATOM 760 N N . GLU A 1 95 ? 9.324 -9.353 -12.807 1.00 96.06 95 GLU A N 1
ATOM 761 C CA . GLU A 1 95 ? 9.465 -10.262 -11.666 1.00 96.06 95 GLU A CA 1
ATOM 762 C C . GLU A 1 95 ? 9.995 -9.544 -10.417 1.00 96.06 95 GLU A C 1
ATOM 764 O O . GLU A 1 95 ? 9.344 -9.541 -9.374 1.00 96.06 95 GLU A O 1
ATOM 769 N N . CYS A 1 96 ? 11.124 -8.830 -10.522 1.00 95.69 96 CYS A N 1
ATOM 770 C CA . CYS A 1 96 ? 11.653 -8.051 -9.396 1.00 95.69 96 CYS A CA 1
ATOM 771 C C . CYS A 1 96 ? 10.668 -6.971 -8.925 1.00 95.69 96 CYS A C 1
ATOM 773 O O . CYS A 1 96 ? 10.622 -6.641 -7.740 1.00 95.69 96 CYS A O 1
ATOM 775 N N . THR A 1 97 ? 9.879 -6.407 -9.840 1.00 94.19 97 THR A N 1
ATOM 776 C CA . THR A 1 97 ? 8.842 -5.435 -9.485 1.00 94.19 97 THR A CA 1
ATOM 777 C C . THR A 1 97 ? 7.690 -6.099 -8.734 1.00 94.19 97 THR A C 1
ATOM 779 O O . THR A 1 97 ? 7.223 -5.535 -7.750 1.00 94.19 97 THR A O 1
ATOM 782 N N . GLN A 1 98 ? 7.251 -7.286 -9.154 1.00 93.88 98 GLN A N 1
ATOM 783 C CA . GLN A 1 98 ? 6.214 -8.063 -8.472 1.00 93.88 98 GLN A CA 1
ATOM 784 C C . GLN A 1 98 ? 6.648 -8.460 -7.059 1.00 93.88 98 GLN A C 1
ATOM 786 O O . GLN A 1 98 ? 5.901 -8.196 -6.120 1.00 93.88 98 GLN A O 1
ATOM 791 N N . ILE A 1 99 ? 7.865 -8.993 -6.897 1.00 93.00 99 ILE A N 1
ATOM 792 C CA . ILE A 1 99 ? 8.434 -9.354 -5.587 1.00 93.00 99 ILE A CA 1
ATOM 793 C C . ILE A 1 99 ? 8.425 -8.138 -4.657 1.00 93.00 99 ILE A C 1
ATOM 795 O O . ILE A 1 99 ? 7.818 -8.173 -3.589 1.00 93.00 99 ILE A O 1
ATOM 799 N N . ARG A 1 100 ? 8.991 -7.012 -5.106 1.00 90.12 100 ARG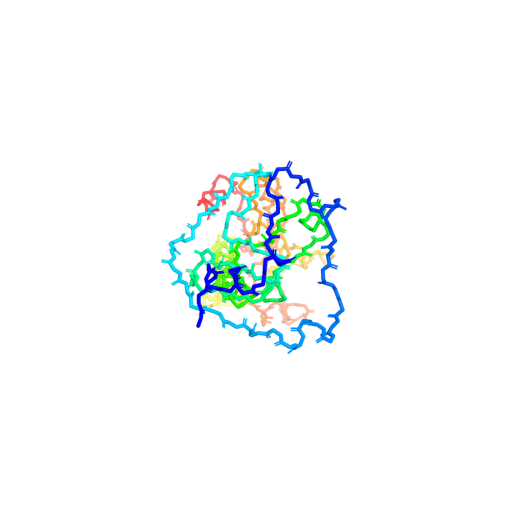 A N 1
ATOM 800 C CA . ARG A 1 100 ? 9.030 -5.781 -4.307 1.00 90.12 100 ARG A CA 1
ATOM 801 C C . ARG A 1 100 ? 7.634 -5.250 -3.976 1.00 90.12 100 ARG A C 1
ATOM 803 O O . ARG A 1 100 ? 7.404 -4.739 -2.884 1.00 90.12 100 ARG A O 1
ATOM 810 N N . ASN A 1 101 ? 6.690 -5.329 -4.912 1.00 89.50 101 ASN A N 1
ATOM 811 C CA . ASN A 1 101 ? 5.314 -4.907 -4.662 1.00 89.50 101 ASN A CA 1
ATOM 812 C C . ASN A 1 101 ? 4.637 -5.798 -3.610 1.00 89.50 101 ASN A C 1
ATOM 814 O O . ASN A 1 101 ? 3.927 -5.271 -2.754 1.00 89.50 101 ASN A O 1
ATOM 818 N N . ALA A 1 102 ? 4.885 -7.110 -3.631 1.00 88.50 102 ALA A N 1
ATOM 819 C CA . ALA A 1 102 ? 4.386 -8.047 -2.627 1.00 88.50 102 ALA A CA 1
ATOM 820 C C . ALA A 1 102 ? 4.990 -7.776 -1.236 1.00 88.50 102 ALA A C 1
ATOM 822 O O . ALA A 1 102 ? 4.256 -7.712 -0.249 1.00 88.50 102 ALA A O 1
ATOM 823 N N . GLU A 1 103 ? 6.299 -7.529 -1.155 1.00 87.88 103 GLU A N 1
ATOM 824 C CA . GLU A 1 103 ? 6.991 -7.142 0.085 1.00 87.88 103 GLU A CA 1
ATOM 825 C C . GLU A 1 103 ? 6.444 -5.827 0.658 1.00 87.88 103 GLU A C 1
ATOM 827 O O . GLU A 1 103 ? 6.110 -5.741 1.845 1.00 87.88 103 GLU A O 1
ATOM 832 N N . ASN A 1 104 ? 6.283 -4.810 -0.195 1.00 85.12 104 ASN A N 1
ATOM 833 C CA . ASN A 1 104 ? 5.708 -3.521 0.185 1.00 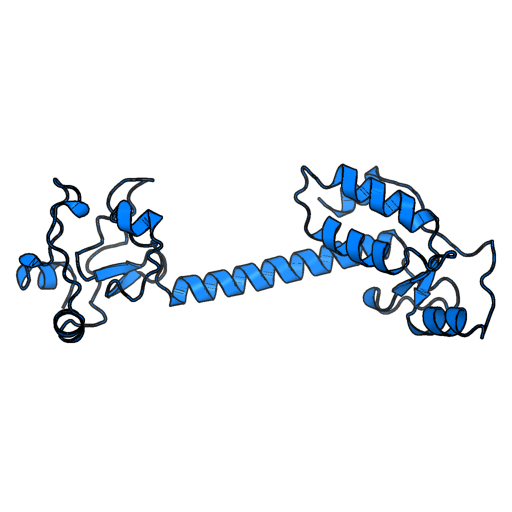85.12 104 ASN A CA 1
ATOM 834 C C . ASN A 1 104 ? 4.263 -3.669 0.672 1.00 85.12 104 ASN A C 1
ATOM 836 O O . ASN A 1 104 ? 3.884 -3.034 1.657 1.00 85.12 104 ASN A O 1
ATOM 840 N N . HIS A 1 105 ? 3.463 -4.508 0.006 1.00 83.94 105 HIS A N 1
ATOM 841 C CA . HIS A 1 105 ? 2.096 -4.799 0.422 1.00 83.94 105 HIS A CA 1
ATOM 842 C C . HIS A 1 105 ? 2.081 -5.453 1.807 1.00 83.94 105 HIS A C 1
ATOM 844 O O . HIS A 1 105 ? 1.451 -4.917 2.711 1.00 83.94 105 HIS A O 1
ATOM 850 N N . SER A 1 106 ? 2.840 -6.536 2.009 1.00 83.69 106 SER A N 1
ATOM 851 C CA . SER A 1 106 ? 2.954 -7.226 3.305 1.00 83.69 106 SER A CA 1
ATOM 852 C C . SER A 1 106 ? 3.364 -6.274 4.433 1.00 83.69 106 SER A C 1
ATOM 854 O O . SER A 1 106 ? 2.716 -6.210 5.483 1.00 83.69 106 SER A O 1
ATOM 856 N N . THR A 1 107 ? 4.392 -5.457 4.189 1.00 82.88 107 THR A N 1
ATOM 857 C CA . THR A 1 107 ? 4.891 -4.473 5.157 1.00 82.88 107 THR A CA 1
ATOM 858 C C . THR A 1 107 ? 3.822 -3.435 5.491 1.00 82.88 107 THR A C 1
ATOM 860 O O . THR A 1 107 ? 3.525 -3.209 6.664 1.00 82.88 107 THR A O 1
ATOM 863 N N . ARG A 1 108 ? 3.175 -2.848 4.474 1.00 82.38 108 ARG A N 1
ATOM 864 C CA . ARG A 1 108 ? 2.102 -1.862 4.656 1.00 82.38 108 ARG A CA 1
ATOM 865 C C . ARG A 1 108 ? 0.920 -2.458 5.420 1.00 82.38 108 ARG A C 1
ATOM 867 O O . ARG A 1 108 ? 0.439 -1.826 6.358 1.00 82.38 108 ARG A O 1
ATOM 874 N N . THR A 1 109 ? 0.481 -3.666 5.069 1.00 85.38 109 THR A N 1
ATOM 875 C CA . THR A 1 109 ? -0.622 -4.360 5.747 1.00 85.38 109 THR A CA 1
ATOM 876 C C . THR A 1 109 ? -0.300 -4.610 7.220 1.00 85.38 109 THR A C 1
ATOM 878 O O . THR A 1 109 ? -1.139 -4.341 8.078 1.00 85.38 109 THR A O 1
ATOM 881 N N . ASN A 1 110 ? 0.915 -5.061 7.543 1.00 87.00 110 ASN A N 1
ATOM 882 C CA . ASN A 1 110 ? 1.330 -5.286 8.930 1.00 87.00 110 ASN A CA 1
ATOM 883 C C . ASN A 1 110 ? 1.401 -3.985 9.736 1.00 87.00 110 ASN A C 1
ATOM 885 O O . ASN A 1 110 ? 0.894 -3.935 10.858 1.00 87.00 110 ASN A O 1
ATOM 889 N N . THR A 1 111 ? 1.968 -2.919 9.166 1.00 86.88 111 THR A N 1
ATOM 890 C CA . THR A 1 111 ? 1.999 -1.598 9.809 1.00 86.88 111 THR A CA 1
ATOM 891 C C . THR A 1 111 ? 0.589 -1.074 10.070 1.00 86.88 111 THR A C 1
ATOM 893 O O . THR A 1 111 ? 0.298 -0.636 11.182 1.00 86.88 111 THR A O 1
ATOM 896 N N . MET A 1 112 ? -0.311 -1.178 9.088 1.00 87.38 112 MET A N 1
ATOM 897 C CA . MET A 1 112 ? -1.710 -0.773 9.243 1.00 87.38 112 MET A CA 1
ATOM 898 C C . MET A 1 112 ? -2.424 -1.572 10.336 1.00 87.38 112 MET A C 1
ATOM 900 O O . MET A 1 112 ? -3.089 -0.979 11.183 1.00 87.38 112 MET A O 1
ATOM 904 N N . ARG A 1 113 ? -2.258 -2.901 10.367 1.00 88.31 113 ARG A N 1
ATOM 905 C CA . ARG A 1 113 ? -2.852 -3.764 11.402 1.00 88.31 113 ARG A CA 1
ATOM 906 C C . ARG A 1 113 ? -2.382 -3.376 12.802 1.00 88.31 113 ARG A C 1
ATOM 908 O O . ARG A 1 113 ? -3.211 -3.231 13.693 1.00 88.31 113 ARG A O 1
ATOM 915 N N . ARG A 1 114 ? -1.076 -3.148 12.982 1.00 90.12 114 ARG A N 1
ATOM 916 C CA . ARG A 1 114 ? -0.493 -2.723 14.268 1.00 90.12 114 ARG A CA 1
ATOM 917 C C . ARG A 1 114 ? -1.041 -1.375 14.726 1.00 90.12 114 ARG A C 1
ATOM 919 O O . ARG A 1 114 ? -1.484 -1.266 15.864 1.00 90.12 114 ARG A O 1
ATOM 926 N N . LYS A 1 115 ? -1.073 -0.378 13.835 1.00 91.62 115 LYS A N 1
ATOM 927 C CA . LYS A 1 115 ? -1.640 0.945 14.142 1.00 91.62 115 LYS A CA 1
ATOM 928 C C . LYS A 1 115 ? -3.114 0.850 14.515 1.00 91.62 115 LYS A C 1
ATOM 930 O O . LYS A 1 115 ? -3.512 1.363 15.551 1.00 91.62 115 LYS A O 1
ATOM 935 N N . SER A 1 116 ? -3.905 0.134 13.721 1.00 92.12 116 SER A N 1
ATOM 936 C CA . SER A 1 116 ? -5.341 -0.016 13.971 1.00 92.12 116 SER A CA 1
ATOM 937 C C . SER A 1 116 ? -5.616 -0.741 15.292 1.00 92.12 116 SER A C 1
ATOM 939 O O . SER A 1 116 ? -6.519 -0.356 16.026 1.00 92.12 116 SER A O 1
ATOM 941 N N . ALA A 1 117 ? -4.827 -1.766 15.631 1.00 92.00 117 ALA A N 1
ATOM 942 C CA . ALA A 1 117 ? -4.919 -2.450 16.920 1.00 92.00 117 ALA A CA 1
ATOM 943 C C . ALA A 1 117 ? -4.572 -1.519 18.094 1.00 92.00 117 ALA A C 1
ATOM 945 O O . ALA A 1 117 ? -5.294 -1.505 19.086 1.00 92.00 117 ALA A O 1
ATOM 946 N N . ALA A 1 118 ? -3.518 -0.709 17.967 1.00 92.75 118 ALA A N 1
ATOM 947 C CA . ALA A 1 118 ? -3.114 0.237 19.004 1.00 92.75 118 ALA A CA 1
ATOM 948 C C . ALA A 1 118 ? -4.146 1.360 19.213 1.00 92.75 118 ALA A C 1
ATOM 950 O O . ALA A 1 118 ? -4.442 1.716 20.351 1.00 92.75 118 ALA A O 1
ATOM 951 N N . ILE A 1 119 ? -4.744 1.871 18.130 1.00 93.38 119 ILE A N 1
ATOM 952 C CA . ILE A 1 119 ? -5.849 2.836 18.201 1.00 93.38 119 ILE A CA 1
ATOM 953 C C . ILE A 1 119 ? -7.062 2.202 18.896 1.00 93.38 119 ILE A C 1
ATOM 955 O O . ILE A 1 119 ? -7.613 2.805 19.812 1.00 93.38 119 ILE A O 1
ATOM 959 N N . ARG A 1 120 ? -7.462 0.979 18.513 1.00 93.12 120 ARG A N 1
ATOM 960 C CA . ARG A 1 120 ? -8.582 0.274 19.164 1.00 93.12 120 ARG A CA 1
ATOM 961 C C . ARG A 1 120 ? -8.332 0.086 20.661 1.00 93.12 120 ARG A C 1
ATOM 963 O O . ARG A 1 120 ? -9.208 0.414 21.449 1.00 93.12 120 ARG A O 1
ATOM 970 N N . LEU A 1 121 ? -7.130 -0.351 21.044 1.00 92.75 121 LEU A N 1
ATOM 971 C CA . LEU A 1 121 ? -6.734 -0.526 22.445 1.00 92.75 121 LEU A CA 1
ATOM 972 C C . LEU A 1 121 ? -6.810 0.783 23.240 1.00 92.75 121 LEU A C 1
ATOM 974 O O . LEU A 1 121 ? -7.224 0.781 24.394 1.00 92.75 121 LEU A O 1
ATOM 978 N N . TYR A 1 122 ? -6.420 1.898 22.620 1.00 93.75 122 TYR A N 1
ATOM 979 C CA . TYR A 1 122 ? -6.537 3.222 23.223 1.00 93.75 122 TYR A CA 1
ATOM 980 C C . TYR A 1 122 ? -7.997 3.637 23.443 1.00 93.75 122 TYR A C 1
ATOM 982 O O . TYR A 1 122 ? -8.310 4.215 24.480 1.00 93.75 122 TYR A O 1
ATOM 990 N N . LEU A 1 123 ? -8.884 3.342 22.488 1.00 92.19 123 LEU A N 1
ATOM 991 C CA . LEU A 1 123 ? -10.300 3.690 22.594 1.00 92.19 123 LEU A CA 1
ATOM 992 C C . LEU A 1 123 ? -11.036 2.798 23.605 1.00 92.19 123 LEU A C 1
ATOM 994 O O . LEU A 1 123 ? -11.874 3.286 24.354 1.00 92.19 123 LEU A O 1
ATOM 998 N N . GLY A 1 124 ? -10.717 1.507 23.662 1.00 92.00 124 GLY A N 1
ATOM 999 C CA . GLY A 1 124 ? -11.291 0.583 24.634 1.00 92.00 124 GLY A CA 1
ATOM 1000 C C . GLY A 1 124 ? -10.563 -0.753 24.627 1.00 92.00 124 GLY A C 1
ATOM 1001 O O . GLY A 1 124 ? -10.513 -1.430 23.605 1.00 92.00 124 GLY A O 1
ATOM 1002 N N . ALA A 1 125 ? -9.998 -1.140 25.771 1.00 92.50 125 ALA A N 1
ATOM 1003 C CA . ALA A 1 125 ? -9.209 -2.365 25.887 1.00 92.50 125 ALA A CA 1
ATOM 1004 C C . ALA A 1 125 ? -10.052 -3.634 26.087 1.00 92.50 125 ALA A C 1
ATOM 1006 O O . ALA A 1 125 ? -9.567 -4.733 25.832 1.00 92.50 125 ALA A O 1
ATOM 1007 N N . SER A 1 126 ? -11.302 -3.488 26.526 1.00 95.44 126 SER A N 1
ATOM 1008 C CA . SER A 1 126 ? -12.190 -4.603 26.840 1.00 95.44 126 SER A CA 1
ATOM 1009 C C . SER A 1 126 ? -13.654 -4.267 26.559 1.00 95.44 126 SER A C 1
ATOM 1011 O O . SER A 1 126 ? -14.033 -3.106 26.389 1.00 95.44 126 SER A O 1
ATOM 1013 N N . CYS A 1 127 ? -14.489 -5.303 26.492 1.00 95.38 127 CYS A N 1
ATOM 1014 C CA . CYS A 1 127 ? -15.937 -5.163 26.407 1.00 95.38 127 CYS A CA 1
ATOM 1015 C C . CYS A 1 127 ? -16.490 -4.550 27.700 1.00 95.38 127 CYS A C 1
ATOM 1017 O O . CYS A 1 127 ? -16.325 -5.121 28.776 1.00 95.38 127 CYS A O 1
ATOM 1019 N N . ALA A 1 128 ? -17.232 -3.453 27.579 1.00 94.88 128 ALA A N 1
ATOM 1020 C CA . ALA A 1 128 ? -17.875 -2.762 28.693 1.00 94.88 128 ALA A CA 1
ATOM 1021 C C . ALA A 1 128 ? -18.921 -3.612 29.437 1.00 94.88 128 ALA A C 1
ATOM 1023 O O . ALA A 1 128 ? -19.219 -3.329 30.592 1.00 94.88 128 ALA A O 1
ATOM 1024 N N . HIS A 1 129 ? -19.485 -4.637 28.785 1.00 95.25 129 HIS A N 1
ATOM 1025 C CA . HIS A 1 129 ? -20.513 -5.496 29.377 1.00 95.25 129 HIS A CA 1
ATOM 1026 C C . HIS A 1 129 ? -19.940 -6.771 30.012 1.00 95.25 129 HIS A C 1
ATOM 1028 O O . HIS A 1 129 ? -20.193 -7.047 31.179 1.00 95.25 129 HIS A O 1
ATOM 1034 N N . CYS A 1 130 ? -19.173 -7.562 29.253 1.00 94.81 130 CYS A N 1
ATOM 1035 C CA . CYS A 1 130 ? -18.689 -8.873 29.706 1.00 94.81 130 CYS A CA 1
ATOM 1036 C C . CYS A 1 130 ? -17.196 -8.914 30.056 1.00 94.81 130 CYS A C 1
ATOM 1038 O O . CYS A 1 130 ? -16.688 -9.971 30.419 1.00 94.81 130 CYS A O 1
ATOM 1040 N N . GLY A 1 131 ? -16.470 -7.805 29.893 1.00 95.25 131 GLY A N 1
ATOM 1041 C CA . GLY A 1 131 ? -15.041 -7.726 30.195 1.00 95.25 131 GLY A CA 1
ATOM 1042 C C . GLY A 1 131 ? -14.114 -8.408 29.186 1.00 95.25 131 GLY A C 1
ATOM 1043 O O . GLY A 1 131 ? -12.910 -8.391 29.399 1.00 95.25 131 GLY A O 1
ATOM 1044 N N . PHE A 1 132 ? -14.627 -8.979 28.087 1.00 96.12 132 PHE A N 1
ATOM 1045 C CA . PHE A 1 132 ? -13.800 -9.634 27.063 1.00 96.12 132 PHE A CA 1
ATOM 1046 C C . PHE A 1 132 ? -12.660 -8.725 26.572 1.00 96.12 132 PHE A C 1
ATOM 1048 O O . PHE A 1 132 ? -12.927 -7.651 26.033 1.00 96.12 132 PHE A O 1
ATOM 1055 N N . ASP A 1 133 ? -11.416 -9.184 26.705 1.00 95.62 133 ASP A N 1
ATOM 1056 C CA . ASP A 1 133 ? -10.182 -8.437 26.415 1.00 95.62 133 ASP A CA 1
ATOM 1057 C C . ASP A 1 133 ? -9.144 -9.254 25.613 1.00 95.62 133 ASP A C 1
ATOM 1059 O O . ASP A 1 133 ? -8.054 -8.776 25.304 1.00 95.62 133 ASP A O 1
ATOM 1063 N N . THR A 1 134 ? -9.482 -10.488 25.222 1.00 93.12 134 THR A N 1
ATOM 1064 C CA . THR A 1 134 ? -8.518 -11.433 24.635 1.00 93.12 134 THR A CA 1
ATOM 1065 C C . THR A 1 134 ? -8.082 -11.056 23.218 1.00 93.12 134 THR A C 1
ATOM 1067 O O . THR A 1 134 ? -6.936 -11.284 22.835 1.00 93.12 134 THR A O 1
ATOM 1070 N N . HIS A 1 135 ? -8.985 -10.500 22.402 1.00 91.19 135 HIS A N 1
ATOM 1071 C CA . HIS A 1 135 ? -8.663 -10.103 21.031 1.00 91.19 135 HIS A CA 1
ATOM 1072 C C . HIS A 1 135 ? -9.342 -8.791 20.641 1.00 91.19 135 HIS A C 1
ATOM 1074 O O . HIS A 1 135 ? -10.548 -8.743 20.406 1.00 91.19 135 HIS A O 1
ATOM 1080 N N . ILE A 1 136 ? -8.545 -7.732 20.478 1.00 90.75 136 ILE A N 1
ATOM 1081 C CA . ILE A 1 136 ? -9.040 -6.365 20.255 1.00 90.75 136 ILE A CA 1
ATOM 1082 C C . ILE A 1 136 ? -9.925 -6.215 19.007 1.00 90.75 136 ILE A C 1
ATOM 1084 O O . ILE A 1 136 ? -10.809 -5.370 18.970 1.00 90.75 136 ILE A O 1
ATOM 1088 N N . SER A 1 137 ? -9.725 -7.046 17.976 1.00 88.38 137 SER A N 1
ATOM 1089 C CA . SER A 1 137 ? -10.554 -6.968 16.757 1.00 88.38 137 SER A CA 1
ATOM 1090 C C . SER A 1 137 ? -11.947 -7.572 16.930 1.00 88.38 137 SER A C 1
ATOM 1092 O O . SER A 1 137 ? -12.744 -7.500 16.005 1.00 88.38 137 SER A O 1
ATOM 1094 N N . ALA A 1 138 ? -12.226 -8.211 18.069 1.00 91.25 138 ALA A N 1
ATOM 1095 C CA . ALA A 1 138 ? -13.571 -8.658 18.403 1.00 91.25 138 ALA A CA 1
ATOM 1096 C C . ALA A 1 138 ? -14.387 -7.564 19.108 1.00 91.25 138 ALA A C 1
ATOM 1098 O O . ALA A 1 138 ? -15.554 -7.812 19.401 1.00 91.25 138 ALA A O 1
ATOM 1099 N N . LEU A 1 139 ? -13.788 -6.402 19.407 1.00 92.44 139 LEU A N 1
ATOM 1100 C CA . LEU A 1 139 ? -14.492 -5.242 19.942 1.00 92.44 139 LEU A CA 1
ATOM 1101 C C . LEU A 1 139 ? -15.035 -4.366 18.808 1.00 92.44 139 LEU A C 1
ATOM 1103 O O . LEU A 1 139 ? -14.304 -3.995 17.888 1.00 92.44 139 LEU A O 1
ATOM 1107 N N . ASP A 1 140 ? -16.302 -4.001 18.945 1.00 91.94 140 ASP A N 1
ATOM 1108 C CA . ASP A 1 140 ? -17.030 -3.022 18.155 1.00 91.94 140 ASP A CA 1
ATOM 1109 C C . ASP A 1 140 ? -17.380 -1.809 19.031 1.00 91.94 140 ASP A C 1
ATOM 1111 O O . ASP A 1 140 ? -17.429 -1.894 20.260 1.00 91.94 140 ASP A O 1
ATOM 1115 N N . PHE A 1 141 ? -17.640 -0.670 18.392 1.00 91.25 141 PHE A N 1
ATOM 1116 C CA . PHE A 1 141 ? -18.047 0.562 19.065 1.00 91.25 141 PHE A CA 1
ATOM 1117 C C . PHE A 1 141 ? -19.539 0.781 18.840 1.00 91.25 141 PHE A C 1
ATOM 1119 O O . PHE A 1 141 ? -19.944 1.263 17.782 1.00 91.25 141 PHE A O 1
ATOM 1126 N N . HIS A 1 142 ? -20.340 0.410 19.836 1.00 89.88 142 HIS A N 1
ATOM 1127 C CA . HIS A 1 142 ? -21.779 0.629 19.807 1.00 89.88 142 HIS A CA 1
ATOM 1128 C C . HIS A 1 142 ? -22.077 2.121 19.925 1.00 89.88 142 HIS A C 1
ATOM 1130 O O . HIS A 1 142 ? -21.534 2.782 20.812 1.00 89.88 142 HIS A O 1
ATOM 1136 N N . HIS A 1 143 ? -22.939 2.642 19.057 1.00 86.50 143 HIS A N 1
ATOM 1137 C CA . HIS A 1 143 ? -23.389 4.029 19.105 1.00 86.50 143 HIS A CA 1
ATOM 1138 C C . HIS A 1 143 ? -24.849 4.045 19.550 1.00 86.50 143 HIS A C 1
ATOM 1140 O O . HIS A 1 143 ? -25.684 3.411 18.914 1.00 86.50 143 HIS A O 1
ATOM 1146 N N . GLU A 1 144 ? -25.173 4.817 20.591 1.00 75.50 144 GLU A N 1
ATOM 1147 C CA . GLU A 1 144 ? -26.541 4.894 21.140 1.00 75.50 144 GLU A CA 1
ATOM 1148 C C . GLU A 1 144 ? -27.589 5.353 20.107 1.00 75.50 144 GLU A C 1
ATOM 1150 O O . GLU A 1 144 ? -28.782 5.111 20.265 1.00 75.50 144 GLU A O 1
ATOM 1155 N N . GLN A 1 145 ? -27.150 6.005 19.025 1.00 69.44 145 GLN A N 1
ATOM 1156 C CA . GLN A 1 145 ? -27.977 6.327 17.864 1.00 69.44 145 GLN A CA 1
ATOM 1157 C C . GLN A 1 145 ? -27.501 5.506 16.651 1.00 69.44 145 GLN A C 1
ATOM 1159 O O . GLN A 1 145 ? -26.390 5.701 16.162 1.00 69.44 145 GLN A O 1
ATOM 1164 N N . GLU A 1 146 ? -28.345 4.635 16.090 1.00 62.19 146 GLU A N 1
ATOM 1165 C CA . GLU A 1 146 ? -27.976 3.702 14.997 1.00 62.19 146 GLU A CA 1
ATOM 1166 C C . GLU A 1 146 ? -27.285 4.351 13.776 1.00 62.19 146 GLU A C 1
ATOM 1168 O O . GLU A 1 146 ? -26.598 3.683 13.002 1.00 62.19 146 GLU A O 1
ATOM 1173 N N . LYS A 1 147 ? -27.426 5.669 13.576 1.00 59.28 147 LYS A N 1
ATOM 1174 C CA . LYS A 1 147 ? -26.969 6.375 12.371 1.00 59.28 147 LYS A CA 1
ATOM 1175 C C . LYS A 1 147 ? -25.454 6.393 12.119 1.00 59.28 147 LYS A C 1
ATOM 1177 O O . LYS A 1 147 ? -25.073 6.860 11.050 1.00 59.28 147 LYS A O 1
ATOM 1182 N N . ASN A 1 148 ? -24.583 5.914 13.017 1.00 58.94 148 ASN A N 1
ATOM 1183 C CA . ASN A 1 148 ? -23.132 6.138 12.876 1.00 58.94 148 ASN A CA 1
ATOM 1184 C C . ASN A 1 148 ? -22.190 5.005 13.337 1.00 58.94 148 ASN A C 1
ATOM 1186 O O . ASN A 1 148 ? -20.977 5.213 13.334 1.00 58.94 148 ASN A O 1
ATOM 1190 N N . GLU A 1 149 ? -22.674 3.804 13.669 1.00 60.03 149 GLU A N 1
ATOM 1191 C CA . GLU A 1 149 ? -21.821 2.732 14.234 1.00 60.03 149 GLU A CA 1
ATOM 1192 C C . GLU A 1 149 ? -20.644 2.331 13.327 1.00 60.03 149 GLU A C 1
ATOM 1194 O O . GLU A 1 149 ? -19.504 2.192 13.773 1.00 60.03 149 GLU A O 1
ATOM 1199 N N . ARG A 1 150 ? -20.878 2.235 12.010 1.00 61.34 150 ARG A N 1
ATOM 1200 C CA . ARG A 1 150 ? -19.822 1.898 11.035 1.00 61.34 150 ARG A CA 1
ATOM 1201 C C . ARG A 1 150 ? -18.734 2.969 10.928 1.00 61.34 150 ARG A C 1
ATOM 1203 O O . ARG A 1 150 ? -17.644 2.676 10.441 1.00 61.34 150 ARG A O 1
ATOM 1210 N N . ARG A 1 151 ? -18.999 4.200 11.370 1.00 79.25 151 ARG A N 1
ATOM 1211 C CA . ARG A 1 151 ? -18.106 5.338 11.138 1.00 79.25 151 ARG A CA 1
ATOM 1212 C C . ARG A 1 151 ? -16.856 5.283 12.014 1.00 79.25 151 ARG A C 1
ATOM 1214 O O . ARG A 1 151 ? -15.790 5.628 11.525 1.00 79.25 151 ARG A O 1
ATOM 1221 N N . VAL A 1 152 ? -16.930 4.766 13.245 1.00 88.44 152 VAL A N 1
ATOM 1222 C CA . VAL A 1 152 ? -15.741 4.654 14.115 1.00 88.44 152 VAL A CA 1
ATOM 1223 C C . VAL A 1 152 ? -14.746 3.631 13.570 1.00 88.44 152 VAL A C 1
ATOM 1225 O O . VAL A 1 152 ? -13.566 3.943 13.438 1.00 88.44 152 VAL A O 1
ATOM 1228 N N . ALA A 1 153 ? -15.209 2.437 13.187 1.00 86.44 153 ALA A N 1
ATOM 1229 C CA . ALA A 1 153 ? -14.339 1.411 12.607 1.00 86.44 153 ALA A CA 1
ATOM 1230 C C . ALA A 1 153 ? -13.639 1.905 11.327 1.00 86.44 153 ALA A C 1
ATOM 1232 O O . ALA A 1 153 ? -12.436 1.703 11.169 1.00 86.44 153 ALA A O 1
ATOM 1233 N N . VAL A 1 154 ? -14.372 2.618 10.463 1.00 89.62 154 VAL A N 1
ATOM 1234 C CA . VAL A 1 154 ? -13.821 3.238 9.249 1.00 89.62 154 VAL A CA 1
ATOM 1235 C C . VAL A 1 154 ? -12.784 4.311 9.593 1.00 89.62 154 VAL A C 1
ATOM 1237 O O . VAL A 1 154 ? -11.681 4.277 9.055 1.00 89.62 154 VAL A O 1
ATOM 1240 N N . LEU A 1 155 ? -13.080 5.214 10.532 1.00 91.25 155 LEU A N 1
ATOM 1241 C CA . LEU A 1 155 ? -12.155 6.277 10.943 1.00 91.25 155 LEU A CA 1
ATOM 1242 C C . LEU A 1 155 ? -10.863 5.732 11.569 1.00 91.25 155 LEU A C 1
ATOM 1244 O O . LEU A 1 155 ? -9.795 6.307 11.360 1.00 91.25 155 LEU A O 1
ATOM 1248 N N . ILE A 1 156 ? -10.926 4.613 12.299 1.00 91.88 156 ILE A N 1
ATOM 1249 C CA . ILE A 1 156 ? -9.733 3.922 12.815 1.00 91.88 156 ILE A CA 1
ATOM 1250 C C . ILE A 1 156 ? -8.843 3.463 11.658 1.00 91.88 156 ILE A C 1
ATOM 1252 O O . ILE A 1 156 ? -7.639 3.734 11.658 1.00 91.88 156 ILE A O 1
ATOM 1256 N N . ASP A 1 157 ? -9.426 2.782 10.670 1.00 89.88 157 ASP A N 1
ATOM 1257 C CA . ASP A 1 157 ? -8.682 2.238 9.536 1.00 89.88 157 ASP A CA 1
ATOM 1258 C C . ASP A 1 157 ? -8.149 3.359 8.618 1.00 89.88 157 ASP A C 1
ATOM 1260 O O . ASP A 1 157 ? -7.051 3.241 8.065 1.00 89.88 157 ASP A O 1
ATOM 1264 N N . GLU A 1 158 ? -8.873 4.473 8.478 1.00 90.81 158 GLU A N 1
ATOM 1265 C CA . GLU A 1 158 ? -8.406 5.676 7.777 1.00 90.81 158 GLU A CA 1
ATOM 1266 C C . GLU A 1 158 ? -7.249 6.359 8.513 1.00 90.81 158 GLU A C 1
ATOM 1268 O O . GLU A 1 158 ? -6.241 6.715 7.895 1.00 90.81 158 GLU A O 1
ATOM 1273 N N . LEU A 1 159 ? -7.350 6.512 9.836 1.00 91.94 159 LEU A N 1
ATOM 1274 C CA . LEU A 1 159 ? -6.298 7.106 10.659 1.00 91.94 159 LEU A CA 1
ATOM 1275 C C . LEU A 1 159 ? -5.026 6.251 10.648 1.00 91.94 159 LEU A C 1
ATOM 1277 O O . LEU A 1 159 ? -3.923 6.787 10.539 1.00 91.94 159 LEU A O 1
ATOM 1281 N N . ALA A 1 160 ? -5.161 4.923 10.679 1.00 90.50 160 ALA A N 1
ATOM 1282 C CA . ALA A 1 160 ? -4.035 3.996 10.574 1.00 90.50 160 ALA A CA 1
ATOM 1283 C C . ALA A 1 160 ? -3.299 4.088 9.223 1.00 90.50 160 ALA A C 1
ATOM 1285 O O . ALA A 1 160 ? -2.115 3.745 9.140 1.00 90.50 160 ALA A O 1
ATOM 1286 N N . GLN A 1 161 ? -3.983 4.553 8.173 1.00 88.44 161 GLN A N 1
ATOM 1287 C CA . GLN A 1 161 ? -3.439 4.747 6.824 1.00 88.44 161 GLN A CA 1
ATOM 1288 C C . GLN A 1 161 ? -2.920 6.157 6.561 1.00 88.44 161 GLN A C 1
ATOM 1290 O O . GLN A 1 161 ? -2.169 6.360 5.600 1.00 88.44 161 GLN A O 1
ATOM 1295 N N . ALA A 1 162 ? -3.335 7.127 7.371 1.00 85.06 162 ALA A N 1
ATOM 1296 C CA . ALA A 1 162 ? -3.037 8.524 7.140 1.00 85.06 162 ALA A CA 1
ATOM 1297 C C . ALA A 1 162 ? -1.531 8.808 7.306 1.00 85.06 162 ALA A C 1
ATOM 1299 O O . ALA A 1 162 ? -0.902 8.342 8.263 1.00 85.06 162 ALA A O 1
ATOM 1300 N N . PRO A 1 163 ? -0.924 9.609 6.410 1.00 81.75 163 PRO A N 1
ATOM 1301 C CA . PRO A 1 163 ? 0.389 10.176 6.678 1.00 81.75 163 PRO A CA 1
ATOM 1302 C C . PRO A 1 163 ? 0.309 11.106 7.894 1.00 81.75 163 PRO A C 1
ATOM 1304 O O . PRO A 1 163 ? -0.708 11.775 8.102 1.00 81.75 163 PRO A O 1
ATOM 1307 N N . VAL A 1 164 ? 1.405 11.185 8.658 1.00 75.12 164 VAL A N 1
ATOM 1308 C CA . VAL A 1 164 ? 1.500 11.949 9.920 1.00 75.12 164 VAL A CA 1
ATOM 1309 C C . VAL A 1 164 ? 1.040 13.400 9.752 1.00 75.12 164 VAL A C 1
ATOM 1311 O O . VAL A 1 164 ? 0.342 13.926 10.613 1.00 75.12 164 VAL A O 1
ATOM 1314 N N . SER A 1 165 ? 1.339 14.021 8.607 1.00 78.31 165 SER A N 1
ATOM 1315 C CA . SER A 1 165 ? 0.936 15.395 8.273 1.00 78.31 165 SER A CA 1
ATOM 1316 C C . SER A 1 165 ? -0.580 15.625 8.213 1.00 78.31 165 SER A C 1
ATOM 1318 O O . SER A 1 165 ? -1.020 16.767 8.252 1.00 78.31 165 SER A O 1
ATOM 1320 N N . SER A 1 166 ? -1.382 14.562 8.119 1.00 82.19 166 SER A N 1
ATOM 1321 C CA . SER A 1 166 ? -2.848 14.618 8.036 1.00 82.19 166 SER A CA 1
ATOM 1322 C C . SER A 1 166 ? -3.550 13.807 9.134 1.00 82.19 166 SER A C 1
ATOM 1324 O O . SER A 1 166 ? -4.753 13.551 9.044 1.00 82.19 166 SER A O 1
ATOM 1326 N N . ALA A 1 167 ? -2.797 13.370 10.149 1.00 86.56 167 ALA A N 1
ATOM 1327 C CA . ALA A 1 167 ? -3.305 12.535 11.231 1.00 86.56 167 ALA A CA 1
ATOM 1328 C C . ALA A 1 167 ? -4.136 13.333 12.249 1.00 86.56 167 ALA A C 1
ATOM 1330 O O . ALA A 1 167 ? -5.114 12.805 12.760 1.00 86.56 167 ALA A O 1
ATOM 1331 N N . THR A 1 168 ? -3.801 14.605 12.500 1.00 90.81 168 THR A N 1
ATOM 1332 C CA . THR A 1 168 ? -4.446 15.432 13.538 1.00 90.81 168 THR A CA 1
ATOM 1333 C C . THR A 1 168 ? -5.951 15.582 13.337 1.00 90.81 168 THR A C 1
ATOM 1335 O O . THR A 1 168 ? -6.713 15.203 14.216 1.00 90.81 168 THR A O 1
ATOM 1338 N N . ALA A 1 169 ? -6.392 16.051 12.165 1.00 88.81 169 ALA A N 1
ATOM 1339 C CA . ALA A 1 169 ? -7.817 16.271 11.900 1.00 88.81 169 ALA A CA 1
ATOM 1340 C C . ALA A 1 169 ? -8.643 14.972 11.986 1.00 88.81 169 ALA A C 1
ATOM 1342 O O . ALA A 1 169 ? -9.737 14.961 12.540 1.00 88.81 169 ALA A O 1
ATOM 1343 N N . ARG A 1 170 ? -8.088 13.855 11.494 1.00 91.06 170 ARG A N 1
ATOM 1344 C CA . ARG A 1 170 ? -8.735 12.535 11.564 1.00 91.06 170 ARG A CA 1
ATOM 1345 C C . ARG A 1 170 ? -8.783 11.982 12.985 1.00 91.06 170 ARG A C 1
ATOM 1347 O O . ARG A 1 170 ? -9.775 11.376 13.370 1.00 91.06 170 ARG A O 1
ATOM 1354 N N . ALA A 1 171 ? -7.721 12.190 13.760 1.00 92.81 171 ALA A N 1
ATOM 1355 C CA . ALA A 1 171 ? -7.673 11.805 15.163 1.00 92.81 171 ALA A CA 1
ATOM 1356 C C . ALA A 1 171 ? -8.702 12.593 15.988 1.00 92.81 171 ALA A C 1
ATOM 1358 O O . ALA A 1 171 ? -9.401 11.999 16.802 1.00 92.81 171 ALA A O 1
ATOM 1359 N N . GLU A 1 172 ? -8.855 13.896 15.739 1.00 92.38 172 GLU A N 1
ATOM 1360 C CA . GLU A 1 172 ? -9.899 14.711 16.371 1.00 92.38 172 GLU A CA 1
ATOM 1361 C C . GLU A 1 172 ? -11.311 14.226 16.030 1.00 92.38 172 GLU A C 1
ATOM 1363 O O . GLU A 1 172 ? -12.149 14.103 16.924 1.00 92.38 172 GLU A O 1
ATOM 1368 N N . GLU A 1 173 ? -11.582 13.938 14.754 1.00 90.81 173 GLU A N 1
ATOM 1369 C CA . GLU A 1 173 ? -12.877 13.405 14.321 1.00 90.81 173 GLU A CA 1
ATOM 1370 C C . GLU A 1 173 ? -13.173 12.055 14.984 1.00 90.81 173 GLU A C 1
ATOM 1372 O O . GLU A 1 173 ? -14.246 11.875 15.564 1.00 90.81 173 GLU A O 1
ATOM 1377 N N . LEU A 1 174 ? -12.200 11.138 14.966 1.00 92.50 174 LEU A N 1
ATOM 1378 C CA . LEU A 1 174 ? -12.312 9.834 15.611 1.00 92.50 174 LEU A CA 1
ATOM 1379 C C . LEU A 1 174 ? -12.631 9.972 17.101 1.00 92.50 174 LEU A C 1
ATOM 1381 O O . LEU A 1 174 ? -13.565 9.331 17.574 1.00 92.50 174 LEU A O 1
ATOM 1385 N N . LEU A 1 175 ? -11.891 10.809 17.834 1.00 92.38 175 LEU A N 1
ATOM 1386 C CA . LEU A 1 175 ? -12.100 11.002 19.270 1.00 92.38 175 LEU A CA 1
ATOM 1387 C C . LEU A 1 175 ? -13.494 11.547 19.573 1.00 92.38 175 LEU A C 1
ATOM 1389 O O . LEU A 1 175 ? -14.190 10.982 20.413 1.00 92.38 175 LEU A O 1
ATOM 1393 N N . ARG A 1 176 ? -13.932 12.593 18.860 1.00 90.06 176 ARG A N 1
ATOM 1394 C CA . ARG A 1 176 ? -15.269 13.181 19.050 1.00 90.06 176 ARG A CA 1
ATOM 1395 C C . ARG A 1 176 ? -16.381 12.155 18.866 1.00 90.06 176 ARG A C 1
ATOM 1397 O O . ARG A 1 176 ? -17.346 12.151 19.622 1.00 90.06 176 ARG A O 1
ATOM 1404 N N . MET A 1 177 ? -16.250 11.287 17.867 1.00 88.62 177 MET A N 1
ATOM 1405 C CA . MET A 1 177 ? -17.233 10.238 17.613 1.00 88.62 177 MET A CA 1
ATOM 1406 C C . MET A 1 177 ? -17.163 9.105 18.634 1.00 88.62 177 MET A C 1
ATOM 1408 O O . MET A 1 177 ? -18.194 8.639 19.118 1.00 88.62 177 MET A O 1
ATOM 1412 N N . ALA A 1 178 ? -15.951 8.664 18.964 1.00 90.81 178 ALA A N 1
ATOM 1413 C CA . ALA A 1 178 ? -15.728 7.544 19.861 1.00 90.81 178 ALA A CA 1
ATOM 1414 C C . ALA A 1 178 ? -16.197 7.847 21.292 1.00 90.81 178 ALA A C 1
ATOM 1416 O O . ALA A 1 178 ? -16.685 6.938 21.949 1.00 90.81 178 ALA A O 1
ATOM 1417 N N . GLN A 1 179 ? -16.150 9.105 21.750 1.00 90.19 179 GLN A N 1
ATOM 1418 C CA . GLN A 1 179 ? -16.650 9.515 23.074 1.00 90.19 179 GLN A CA 1
ATOM 1419 C C . GLN A 1 179 ? -18.130 9.200 23.323 1.00 90.19 179 GLN A C 1
ATOM 1421 O O . GLN A 1 179 ? -18.528 9.050 24.474 1.00 90.19 179 GLN A O 1
ATOM 1426 N N . ALA A 1 180 ? -18.944 9.120 22.269 1.00 86.56 180 ALA A N 1
ATOM 1427 C CA . ALA A 1 180 ? -20.357 8.754 22.363 1.00 86.56 180 ALA A CA 1
ATOM 1428 C C . ALA A 1 180 ? -20.591 7.240 22.223 1.00 86.56 180 ALA A C 1
ATOM 1430 O O . ALA A 1 180 ? -21.728 6.783 22.297 1.00 86.56 180 ALA A O 1
ATOM 1431 N N . CYS A 1 181 ? -19.533 6.464 21.986 1.00 90.50 181 CYS A N 1
ATOM 1432 C CA . CYS A 1 181 ? -19.627 5.033 21.754 1.00 90.50 181 CYS A CA 1
ATOM 1433 C C . CYS A 1 181 ? -19.211 4.230 22.985 1.00 90.50 181 CYS A C 1
ATOM 1435 O O . CYS A 1 181 ? -18.353 4.653 23.760 1.00 90.50 181 CYS A O 1
ATOM 1437 N N . VAL A 1 182 ? -19.758 3.024 23.106 1.00 92.50 182 VAL A N 1
ATOM 1438 C CA . VAL A 1 182 ? -19.374 2.060 24.139 1.00 92.50 182 VAL A CA 1
ATOM 1439 C C . VAL A 1 182 ? -18.685 0.859 23.481 1.00 92.50 182 VAL A C 1
ATOM 1441 O O . VAL A 1 182 ? -19.259 0.257 22.568 1.00 92.50 182 VAL A O 1
ATOM 1444 N N . PRO A 1 183 ? -17.457 0.495 23.898 1.00 93.69 183 PRO A N 1
ATOM 1445 C CA . PRO A 1 183 ? -16.767 -0.671 23.366 1.00 93.69 183 PRO A CA 1
ATOM 1446 C C . PRO A 1 183 ? -17.446 -1.953 23.860 1.00 93.69 183 PRO A C 1
ATOM 1448 O O . PRO A 1 183 ? -17.539 -2.205 25.060 1.00 93.69 183 PRO A O 1
ATOM 1451 N N . LEU A 1 184 ? -17.903 -2.796 22.941 1.00 94.69 184 LEU A N 1
ATOM 1452 C CA . LEU A 1 184 ? -18.541 -4.079 23.233 1.00 94.69 184 LEU A CA 1
ATOM 1453 C C . LEU A 1 184 ? -17.932 -5.166 22.358 1.00 94.69 184 LEU A C 1
ATOM 1455 O O . LEU A 1 184 ? -17.593 -4.916 21.210 1.00 94.69 184 LEU A O 1
ATOM 1459 N N . CYS A 1 185 ? -17.818 -6.398 22.855 1.00 95.38 185 CYS A N 1
ATOM 1460 C CA . CYS A 1 185 ? -17.473 -7.499 21.960 1.00 95.38 185 CYS A CA 1
ATOM 1461 C C . CYS A 1 185 ? -18.619 -7.752 20.968 1.00 95.38 185 CYS A C 1
ATOM 1463 O O . CYS A 1 185 ? -19.781 -7.497 21.287 1.00 95.38 185 CYS A O 1
ATOM 1465 N N . ALA A 1 186 ? -18.315 -8.305 19.794 1.00 93.81 186 ALA A N 1
ATOM 1466 C CA . ALA A 1 186 ? -19.288 -8.513 18.718 1.00 93.81 186 ALA A CA 1
ATOM 1467 C C . ALA A 1 186 ? -20.557 -9.270 19.164 1.00 93.81 186 ALA A C 1
ATOM 1469 O O . ALA A 1 186 ? -21.647 -9.015 18.654 1.00 93.81 186 ALA A O 1
ATOM 1470 N N . ASN A 1 187 ? -20.440 -10.182 20.135 1.00 95.94 187 ASN A N 1
ATOM 1471 C CA . ASN A 1 187 ? -21.590 -10.898 20.691 1.00 95.94 187 ASN A CA 1
ATOM 1472 C C . ASN A 1 187 ? -22.454 -9.986 21.568 1.00 95.94 187 ASN A C 1
ATOM 1474 O O . ASN A 1 187 ? -23.654 -9.883 21.330 1.00 95.94 187 ASN A O 1
ATOM 1478 N N . CYS A 1 188 ? -21.851 -9.285 22.535 1.00 96.00 188 CYS A N 1
ATOM 1479 C CA . CYS A 1 188 ? -22.566 -8.335 23.389 1.00 96.00 188 CYS A CA 1
ATOM 1480 C C . CYS A 1 188 ? -23.180 -7.194 22.574 1.00 96.00 188 CYS A C 1
ATOM 1482 O O . CYS A 1 188 ? -24.313 -6.811 22.831 1.00 96.00 188 CYS A O 1
ATOM 1484 N N . HIS A 1 189 ? -22.473 -6.707 21.554 1.00 93.94 189 HIS A N 1
ATOM 1485 C CA . HIS A 1 189 ? -22.968 -5.686 20.639 1.00 93.94 189 HIS A CA 1
ATOM 1486 C C . HIS A 1 189 ? -24.250 -6.138 19.920 1.00 93.94 189 HIS A C 1
ATOM 1488 O O . HIS A 1 189 ? -25.251 -5.428 19.929 1.00 93.94 189 HIS A O 1
ATOM 1494 N N . ARG A 1 190 ? -24.270 -7.357 19.363 1.00 93.06 190 ARG A N 1
ATOM 1495 C CA . ARG A 1 190 ? -25.468 -7.918 18.709 1.00 93.06 190 ARG A CA 1
ATOM 1496 C C . ARG A 1 190 ? -26.602 -8.202 19.690 1.00 93.06 190 ARG A C 1
ATOM 1498 O O . ARG A 1 190 ? -27.758 -7.983 19.354 1.00 93.06 190 ARG A O 1
ATOM 1505 N N . MET A 1 191 ? -26.284 -8.703 20.880 1.00 95.69 191 MET A N 1
ATOM 1506 C CA . MET A 1 191 ? -27.272 -8.970 21.930 1.00 95.69 191 MET A CA 1
ATOM 1507 C C . MET A 1 191 ? -27.953 -7.686 22.412 1.00 95.69 191 MET A C 1
ATOM 1509 O O . MET A 1 191 ? -29.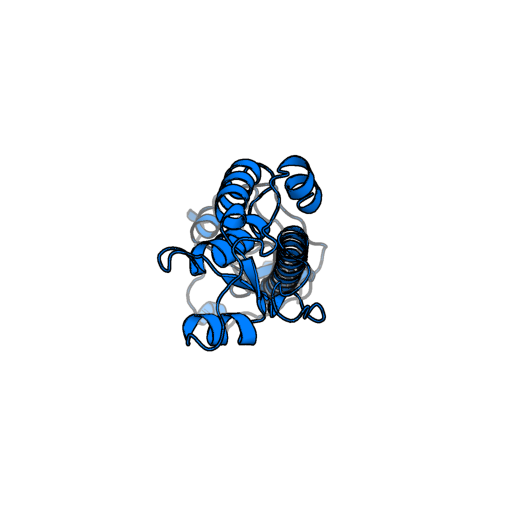162 -7.697 22.629 1.00 95.69 191 MET A O 1
ATOM 1513 N N . LEU A 1 192 ? -27.199 -6.589 22.530 1.00 93.31 192 LEU A N 1
ATOM 1514 C CA . LEU A 1 192 ? -27.736 -5.269 22.850 1.00 93.31 192 LEU A CA 1
ATOM 1515 C C . LEU A 1 192 ? -28.717 -4.794 21.770 1.00 93.31 192 LEU A C 1
ATOM 1517 O O . LEU A 1 192 ? -29.850 -4.452 22.094 1.00 93.31 192 LEU A O 1
ATOM 1521 N N . HIS A 1 193 ? -28.331 -4.870 20.490 1.00 91.25 193 HIS A N 1
ATOM 1522 C CA . HIS A 1 193 ? -29.229 -4.571 19.359 1.00 91.25 193 HIS A CA 1
ATOM 1523 C C . HIS A 1 193 ? -30.479 -5.458 19.327 1.00 91.25 193 HIS A C 1
ATOM 1525 O O . HIS A 1 193 ? -31.555 -5.013 18.942 1.00 91.25 193 HIS A O 1
ATOM 1531 N N . ALA A 1 194 ? -30.358 -6.713 19.764 1.00 93.25 194 ALA A N 1
ATOM 1532 C CA . ALA A 1 194 ? -31.478 -7.643 19.886 1.00 93.25 194 ALA A CA 1
ATOM 1533 C C . ALA A 1 194 ? -32.338 -7.422 21.149 1.00 93.25 194 ALA A C 1
ATOM 1535 O O . ALA A 1 194 ? -33.286 -8.174 21.371 1.00 93.25 194 ALA A O 1
ATOM 1536 N N . GLY A 1 195 ? -32.017 -6.433 21.991 1.00 93.44 195 GLY A N 1
ATOM 1537 C CA . GLY A 1 195 ? -32.764 -6.122 23.212 1.00 93.44 195 GLY A CA 1
ATOM 1538 C C . GLY A 1 195 ? -32.610 -7.158 24.330 1.00 93.44 195 GLY A C 1
ATOM 1539 O O . GLY A 1 195 ? -33.443 -7.210 25.230 1.00 93.44 195 GLY A O 1
ATOM 1540 N N . VAL A 1 196 ? -31.565 -7.993 24.290 1.00 95.81 196 VAL A N 1
ATOM 1541 C CA . VAL A 1 196 ? -31.330 -9.045 25.299 1.00 95.81 196 VAL A CA 1
ATOM 1542 C C . VAL A 1 196 ? -30.930 -8.448 26.651 1.00 95.81 196 VAL A C 1
ATOM 1544 O O . VAL A 1 196 ? -31.227 -9.025 27.694 1.00 95.81 196 VAL A O 1
ATOM 1547 N N . PHE A 1 197 ? -30.262 -7.295 26.645 1.00 92.50 197 PHE A N 1
ATOM 1548 C CA . PHE A 1 197 ? -29.939 -6.534 27.848 1.00 92.50 197 PHE A CA 1
ATOM 1549 C C . PHE A 1 197 ? -29.896 -5.029 27.540 1.00 92.50 197 PHE A C 1
ATOM 1551 O O . PHE A 1 197 ? -29.621 -4.658 26.399 1.00 92.50 197 PHE A O 1
ATOM 1558 N N . PRO A 1 198 ? -30.139 -4.156 28.535 1.00 89.25 198 PRO A N 1
ATOM 1559 C CA . PRO A 1 198 ? -29.970 -2.715 28.388 1.00 89.25 198 PRO A CA 1
ATOM 1560 C C . PRO A 1 198 ? -28.520 -2.284 28.643 1.00 89.25 198 PRO A C 1
ATOM 1562 O O . PRO A 1 198 ? -27.806 -2.893 29.442 1.00 89.25 198 PRO A O 1
ATOM 1565 N N . LEU A 1 199 ? -28.094 -1.191 28.013 1.00 85.88 199 LEU A N 1
ATOM 1566 C CA . LEU A 1 199 ? -26.812 -0.560 28.314 1.00 85.88 199 LEU A CA 1
ATOM 1567 C C . LEU A 1 199 ? -26.962 0.430 29.476 1.00 85.88 199 LEU A C 1
ATOM 1569 O O . LEU A 1 199 ? -27.887 1.240 29.481 1.00 85.88 199 LEU A O 1
ATOM 1573 N N . ASP A 1 200 ? -26.054 0.372 30.451 1.00 82.19 200 ASP A N 1
ATOM 1574 C CA . ASP A 1 200 ? -26.015 1.343 31.549 1.00 82.19 200 ASP A CA 1
ATOM 1575 C C . ASP A 1 200 ? -25.545 2.717 31.033 1.00 82.19 200 ASP A C 1
ATOM 1577 O O . ASP A 1 200 ? -24.584 2.811 30.266 1.00 82.19 200 ASP A O 1
ATOM 1581 N N . ALA A 1 201 ? -26.179 3.797 31.496 1.00 79.00 201 ALA A N 1
ATOM 1582 C CA . ALA A 1 201 ? -25.767 5.170 31.209 1.00 79.00 201 ALA A CA 1
ATOM 1583 C C . ALA A 1 201 ? -24.324 5.461 31.674 1.00 79.00 201 ALA A C 1
ATOM 1585 O O . ALA A 1 201 ? -23.638 6.304 31.080 1.00 79.00 201 ALA A O 1
ATOM 1586 N N . GLY A 1 202 ? -23.866 4.744 32.709 1.00 82.69 202 GLY A N 1
ATOM 1587 C CA . GLY A 1 202 ? -22.506 4.784 33.246 1.00 82.69 202 GLY A CA 1
ATOM 1588 C C . GLY A 1 202 ? -21.490 3.887 32.530 1.00 82.69 202 GLY A C 1
ATOM 1589 O O . GLY A 1 202 ? -20.355 3.791 32.998 1.00 82.69 202 GLY A O 1
ATOM 1590 N N . ALA A 1 203 ? -21.858 3.225 31.425 1.00 86.19 203 ALA A N 1
ATOM 1591 C CA . ALA A 1 203 ? -20.939 2.348 30.708 1.00 86.19 203 ALA A CA 1
ATOM 1592 C C . ALA A 1 203 ? -19.656 3.099 30.287 1.00 86.19 203 ALA A C 1
ATOM 1594 O O . ALA A 1 203 ? -19.727 4.250 29.841 1.00 86.19 203 ALA A O 1
ATOM 1595 N N . PRO A 1 204 ? -18.471 2.473 30.421 1.00 88.00 204 PRO A N 1
ATOM 1596 C CA . PRO A 1 204 ? -17.203 3.115 30.102 1.00 88.00 204 PRO A CA 1
ATOM 1597 C C . PRO A 1 204 ? -17.157 3.531 28.630 1.00 88.00 204 PRO A C 1
ATOM 1599 O O . PRO A 1 204 ? -17.393 2.720 27.735 1.00 88.00 204 PRO A O 1
ATOM 1602 N N . ARG A 1 205 ? -16.819 4.802 28.389 1.00 90.00 205 ARG A N 1
ATOM 1603 C CA . ARG A 1 205 ? -16.642 5.386 27.054 1.00 90.00 205 ARG A CA 1
ATOM 1604 C C . ARG A 1 205 ? -15.188 5.841 26.859 1.00 90.00 205 ARG A C 1
ATOM 1606 O O . ARG A 1 205 ? -14.529 6.190 27.844 1.00 90.00 205 ARG A O 1
ATOM 1613 N N . PRO A 1 206 ? -14.677 5.863 25.617 1.00 88.50 206 PRO A N 1
ATOM 1614 C CA . PRO A 1 206 ? -13.350 6.384 25.310 1.00 88.50 206 PRO A CA 1
ATOM 1615 C C . PRO A 1 206 ? -13.163 7.824 25.814 1.00 88.50 206 PRO A C 1
ATOM 1617 O O . PRO A 1 206 ? -14.021 8.686 25.612 1.00 88.50 206 PRO A O 1
ATOM 1620 N N . GLY A 1 207 ? -12.020 8.099 26.443 1.00 88.56 207 GLY A N 1
ATOM 1621 C CA . GLY A 1 207 ? -11.630 9.457 26.825 1.00 88.56 207 GLY A CA 1
ATOM 1622 C C . GLY A 1 207 ? -11.138 10.283 25.631 1.00 88.56 207 GLY A C 1
ATOM 1623 O O . GLY A 1 207 ? -10.704 9.737 24.618 1.00 88.56 207 GLY A O 1
ATOM 1624 N N . TYR A 1 208 ? -11.159 11.612 25.765 1.00 91.38 208 TYR A N 1
ATOM 1625 C CA . TYR A 1 208 ? -10.558 12.518 24.782 1.00 91.38 208 TYR A CA 1
ATOM 1626 C C . TYR A 1 208 ? -9.128 12.874 25.189 1.00 91.38 208 TYR A C 1
ATOM 1628 O O . TYR A 1 208 ? -8.918 13.651 26.118 1.00 91.38 208 TYR A O 1
ATOM 1636 N N . ASP A 1 209 ? -8.140 12.334 24.477 1.00 93.25 209 ASP A N 1
ATOM 1637 C CA . ASP A 1 209 ? -6.734 12.723 24.617 1.00 93.25 209 ASP A CA 1
ATOM 1638 C C . ASP A 1 209 ? -6.024 12.649 23.257 1.00 93.25 209 ASP A C 1
ATOM 1640 O O . ASP A 1 209 ? -5.426 11.637 22.876 1.00 93.25 209 ASP A O 1
ATOM 1644 N N . LEU A 1 210 ? -6.109 13.753 22.512 1.00 91.81 210 LEU A N 1
ATOM 1645 C CA . LEU A 1 210 ? -5.504 13.881 21.188 1.00 91.81 210 LEU A CA 1
ATOM 1646 C C . LEU A 1 210 ? -3.983 13.698 21.223 1.00 91.81 210 LEU A C 1
ATOM 1648 O O . LEU A 1 210 ? -3.424 13.065 20.329 1.00 91.81 210 LEU A O 1
ATOM 1652 N N . ALA A 1 211 ? -3.308 14.219 22.250 1.00 91.94 211 ALA A N 1
ATOM 1653 C CA . ALA A 1 211 ? -1.856 14.140 22.353 1.00 91.94 211 ALA A CA 1
ATOM 1654 C C . ALA A 1 211 ? -1.393 12.684 22.491 1.00 91.94 211 ALA A C 1
ATOM 1656 O O . ALA A 1 211 ? -0.476 12.254 21.783 1.00 91.94 211 ALA A O 1
ATOM 1657 N N . ARG A 1 212 ? -2.069 11.903 23.341 1.00 92.25 212 ARG A N 1
ATOM 1658 C CA . ARG A 1 212 ? -1.786 10.478 23.524 1.00 92.25 212 ARG A CA 1
ATOM 1659 C C . ARG A 1 212 ? -2.128 9.655 22.290 1.00 92.25 212 ARG A C 1
ATOM 1661 O O . ARG A 1 212 ? -1.325 8.807 21.906 1.00 92.25 212 ARG A O 1
ATOM 1668 N N . LEU A 1 213 ? -3.257 9.922 21.630 1.00 92.00 213 LEU A N 1
ATOM 1669 C CA . LEU A 1 213 ? -3.601 9.233 20.383 1.00 92.00 213 LEU A CA 1
ATOM 1670 C C . LEU A 1 213 ? -2.561 9.509 19.287 1.00 92.00 213 LEU A C 1
ATOM 1672 O O . LEU A 1 213 ? -2.095 8.583 18.630 1.00 92.00 213 LEU A O 1
ATOM 1676 N N . LEU A 1 214 ? -2.127 10.761 19.122 1.00 90.88 214 LEU A N 1
ATOM 1677 C CA . LEU A 1 214 ? -1.080 11.112 18.160 1.00 90.88 214 LEU A CA 1
ATOM 1678 C C . LEU A 1 214 ? 0.276 10.484 18.505 1.00 90.88 214 LEU A C 1
ATOM 1680 O O . LEU A 1 214 ? 1.030 10.149 17.592 1.00 90.88 214 LEU A O 1
ATOM 1684 N N . ALA A 1 215 ? 0.591 10.294 19.789 1.00 89.81 215 ALA A N 1
ATOM 1685 C CA . ALA A 1 215 ? 1.807 9.603 20.212 1.00 89.81 215 ALA A CA 1
ATOM 1686 C C . ALA A 1 215 ? 1.822 8.122 19.791 1.00 89.81 215 ALA A C 1
ATOM 1688 O O . ALA A 1 215 ? 2.883 7.617 19.446 1.00 89.81 215 ALA A O 1
ATOM 1689 N N . ILE A 1 216 ? 0.661 7.457 19.737 1.00 87.06 216 ILE A N 1
ATOM 1690 C CA . ILE A 1 216 ? 0.519 6.065 19.262 1.00 87.06 216 ILE A CA 1
ATOM 1691 C C . ILE A 1 216 ? 0.774 5.939 17.747 1.00 87.06 216 ILE A C 1
ATOM 1693 O O . ILE A 1 216 ? 1.118 4.865 17.254 1.00 87.06 216 ILE A O 1
ATOM 1697 N N . LEU A 1 217 ? 0.589 7.024 16.987 1.00 83.69 217 LEU A N 1
ATOM 1698 C CA . LEU A 1 217 ? 0.716 7.019 15.525 1.00 83.69 217 LEU A CA 1
ATOM 1699 C C . LEU A 1 217 ? 2.141 7.271 15.013 1.00 83.69 217 LEU A C 1
ATOM 1701 O O . LEU A 1 217 ? 2.375 7.044 13.814 1.00 83.69 217 LEU A O 1
ATOM 1705 N N . LYS A 1 218 ? 3.032 7.771 15.878 1.00 78.19 218 LYS A N 1
ATOM 1706 C CA . LYS A 1 218 ? 4.451 8.030 15.591 1.00 78.19 218 LYS A CA 1
ATOM 1707 C C . LYS A 1 218 ? 5.238 6.725 15.574 1.00 78.19 218 LYS A C 1
ATOM 1709 O O . LYS A 1 218 ? 6.034 6.573 14.623 1.00 78.19 218 LYS A O 1
#

Foldseek 3Di:
DEPVVVCVVVVLFADPQVDQCVPRDAPDPVVVLVPDDFWHDYDDAFDDDDVLHDRPQDTSFWGAANPPRTIGGLVQFDDPPVNVNSNHTDNHGPVVVVVVVVVVVVVLVVQLVQQLLLLLCLFPQAALPPRHRPDSVQKFWAAPDPPDRVPLSVLSSVLSNDDLVPNQVSLVVNLVRQQRTAIHGNVVNVCCVVVVDDDDPPGDTRDDDSPVSSVSND

Secondary structure (DSSP, 8-state):
-BHHHHHHH-GGGS--TTS-GGGSPP---HHHHHTS-SEEB--S---PPPTTS--TTB-SSEEE-TTT--EEEGGGB---HHHHHTT---SSBHHHHHHHHHHHHHHHHHHHHHHHHHHHHHH-SS-TTT---S-GGGEEEEESSGGGHHHHHHHHHHHHHS-GGGHHHHHHHHHHHHTTEEEEEHHHHHHHHTTSSPPPTT-------HHHHHHHH-

pLDDT: mean 85.52, std 9.49, range [58.94, 96.12]

Radius of gyration: 28.42 Å; chains: 1; bounding box: 62×31×69 Å

Sequence (218 aa):
MNLDEFIRLHPELAFDFSAPISAQPRLYAMEQLGALPTELTPVYAYRSGSRGRPNLNQTRSHAQCATCKRVLRNDFFYAPPSLKRRNVLFPHCLECTQIRNAENHSTRTNTMRRKSAAIRLYLGASCAHCGFDTHISALDFHHEQEKNERRVAVLIDELAQAPVSSATARAEELLRMAQACVPLCANCHRMLHAGVFPLDAGAPRPGYDLARLLAILK